Protein AF-A2E843-F1 (afdb_monomer_lite)

Radius of gyration: 23.6 Å; chains: 1; bounding box: 64×98×60 Å

Sequence (250 aa):
MSVDSNSNDGNVNNNNLNYQDSRFLRNSEIKDFLVETIKPELKEFFRPYQLPETSVLYRNIPLIISEKLTDPINVVIIFPYERYRNNVIKVLIYFYLKVSNVNNISTLIDMFSTNKFSNCIQNIKVVKYFARAKNMYSFNYYLIMPNEDLHFFFKEIDQIRPDDKLFYSFKNVHLRAEYFDLILLLSKNTDNSETIQTFIQVLPLQGKPLMIELSHIWERICNYPKKILALIVQKFTSHKNYQPIKEHND

Secondary structure (DSSP, 8-state):
-------------------EETTB---HHHHHHHHHHHTTTHHHHHGGGT--TT-EE-S--BEEEES-TTSS--EEEEEEEE-TTT--EEEEEEEEEEE-S--SHHHHHHHHHSSS--S-GGGEEEEEEEEEEGGG-GGGGGGG--GGGHHHHBTTGGGPPTT-EEEEEE-HHHHHHT---EEEEEEEPTTS-EEEEEEPBS---S--HHHHHHHHHHHHHHHHHHHHHHHHHHHHHHHHT-PPP-----

Foldseek 3Di:
DDDDDPPPVDPPPPPPQQEQALQAFDAPVVVVVVCVVCVVCVCVLCVVQVADPQKDWDPGWGWAAAPDLPDPFGIKIWTFIDHPPPRDTFKIKIWGKRFPDDDDPVSVSCNGSHNPDPPRCVRIDGPDMHMDTCVLVVLCVCSRDDPVCVVQWWPPPVVRHRHKYKHWYDYPVCVVLVHTRWIWIWDQDPVRDIDIDTTDTPDPPPDDSVSSVVSVVVCCVSCVVVVVVVVVVVVVVVVVPDDPDPPDDD

pLDDT: mean 78.82, std 18.22, range [29.03, 98.31]

Organism: Trichomonas vaginalis (strain ATCC PRA-98 / G3) (NCBI:txid412133)

Structure (mmCIF, N/CA/C/O backbone):
data_AF-A2E843-F1
#
_entry.id   AF-A2E843-F1
#
loop_
_atom_site.group_PDB
_atom_site.id
_atom_site.type_symbol
_atom_site.label_atom_id
_atom_site.label_alt_id
_atom_site.label_comp_id
_atom_site.label_asym_id
_atom_site.label_entity_id
_atom_site.label_seq_id
_atom_site.pdbx_PDB_ins_code
_atom_site.Cartn_x
_atom_site.Cartn_y
_atom_site.Cartn_z
_atom_site.occupancy
_atom_site.B_iso_or_equiv
_atom_site.auth_seq_id
_atom_site.auth_comp_id
_atom_site.auth_asym_id
_atom_site.auth_atom_id
_atom_site.pdbx_PDB_model_num
ATOM 1 N N . MET A 1 1 ? -10.597 63.441 11.058 1.00 38.81 1 MET A N 1
ATOM 2 C CA . MET A 1 1 ? -9.764 62.725 10.073 1.00 38.81 1 MET A CA 1
ATOM 3 C C . MET A 1 1 ? -9.159 61.520 10.792 1.00 38.81 1 MET A C 1
ATOM 5 O O . MET A 1 1 ? -8.068 61.641 11.316 1.00 38.81 1 MET A O 1
ATOM 9 N N . SER A 1 2 ? -9.918 60.490 11.182 1.00 34.78 2 SER A N 1
ATOM 10 C CA . SER A 1 2 ? -10.491 59.405 10.361 1.00 34.78 2 SER A CA 1
ATOM 11 C C . SER A 1 2 ? -9.477 58.781 9.402 1.00 34.78 2 SER A C 1
ATOM 13 O O . SER A 1 2 ? -9.329 59.295 8.300 1.00 34.78 2 SER A O 1
ATOM 15 N N . VAL A 1 3 ? -8.839 57.687 9.830 1.00 33.59 3 VAL A N 1
ATOM 16 C CA . VAL A 1 3 ? -8.922 56.374 9.165 1.00 33.59 3 VAL A CA 1
ATOM 17 C C . VAL A 1 3 ? -8.784 55.302 10.252 1.00 33.59 3 VAL A C 1
ATOM 19 O O . VAL A 1 3 ? -7.691 55.033 10.741 1.00 33.59 3 VAL A O 1
ATOM 22 N N . ASP A 1 4 ? -9.919 54.716 10.624 1.00 33.88 4 ASP A N 1
ATOM 23 C CA . ASP A 1 4 ? -9.983 53.367 11.171 1.00 33.88 4 ASP A CA 1
ATOM 24 C C . ASP A 1 4 ? -9.561 52.380 10.079 1.00 33.88 4 ASP A C 1
ATOM 26 O O . ASP A 1 4 ? -10.026 52.462 8.942 1.00 33.88 4 ASP A O 1
ATOM 30 N N . SER A 1 5 ? -8.730 51.404 10.428 1.00 33.84 5 SER A N 1
ATOM 31 C CA . SER A 1 5 ? -8.709 50.126 9.716 1.00 33.84 5 SER A CA 1
ATOM 32 C C . SER A 1 5 ? -8.549 49.000 10.729 1.00 33.84 5 SER A C 1
ATOM 34 O O . SER A 1 5 ? -7.467 48.501 11.014 1.00 33.84 5 SER A O 1
ATOM 36 N N . ASN A 1 6 ? -9.700 48.619 11.283 1.00 34.66 6 ASN A N 1
ATOM 37 C CA . ASN A 1 6 ? -9.959 47.256 11.713 1.00 34.66 6 ASN A CA 1
ATOM 38 C C . ASN A 1 6 ? -9.708 46.323 10.521 1.00 34.66 6 ASN A C 1
ATOM 40 O O . ASN A 1 6 ? -10.550 46.221 9.630 1.00 34.66 6 ASN A O 1
ATOM 44 N N . SER A 1 7 ? -8.596 45.599 10.528 1.00 31.64 7 SER A N 1
ATOM 45 C CA . SER A 1 7 ? -8.535 44.289 9.887 1.00 31.64 7 SER A CA 1
ATOM 46 C C . SER A 1 7 ? -8.535 43.249 10.994 1.00 31.64 7 SER A C 1
ATOM 48 O O . SER A 1 7 ? -7.501 42.805 11.490 1.00 31.64 7 SER A O 1
ATOM 50 N N . ASN A 1 8 ? -9.759 42.923 11.403 1.00 35.97 8 ASN A N 1
ATOM 51 C CA . ASN A 1 8 ? -10.112 41.663 12.027 1.00 35.97 8 ASN A CA 1
ATOM 52 C C . ASN A 1 8 ? -9.774 40.576 10.992 1.00 35.97 8 ASN A C 1
ATOM 54 O O . ASN A 1 8 ? -10.640 40.162 10.222 1.00 35.97 8 ASN A O 1
ATOM 58 N N . ASP A 1 9 ? -8.504 40.177 10.905 1.00 30.27 9 ASP A N 1
ATOM 59 C CA . ASP A 1 9 ? -8.143 38.969 10.175 1.00 30.27 9 ASP A CA 1
ATOM 60 C C . ASP A 1 9 ? -8.605 37.815 11.044 1.00 30.27 9 ASP A C 1
ATOM 62 O O . ASP A 1 9 ? -7.943 37.369 11.986 1.00 30.27 9 ASP A O 1
ATOM 66 N N . GLY A 1 10 ? -9.853 37.438 10.767 1.00 29.03 10 GLY A N 1
ATOM 67 C CA . GLY A 1 10 ? -10.498 36.269 11.301 1.00 29.03 10 GLY A CA 1
ATOM 68 C C . GLY A 1 10 ? -9.515 35.125 11.196 1.00 29.03 10 GLY A C 1
ATOM 69 O O . GLY A 1 10 ? -9.110 34.728 10.107 1.00 29.03 10 GLY A O 1
ATOM 70 N N . ASN A 1 11 ? -9.133 34.644 12.371 1.00 31.81 11 ASN A N 1
ATOM 71 C CA . ASN A 1 11 ? -8.522 33.358 12.590 1.00 31.81 11 ASN A CA 1
ATOM 72 C C . ASN A 1 11 ? -9.390 32.344 11.833 1.00 31.81 11 ASN A C 1
ATOM 74 O O . ASN A 1 11 ? -10.449 31.933 12.316 1.00 31.81 1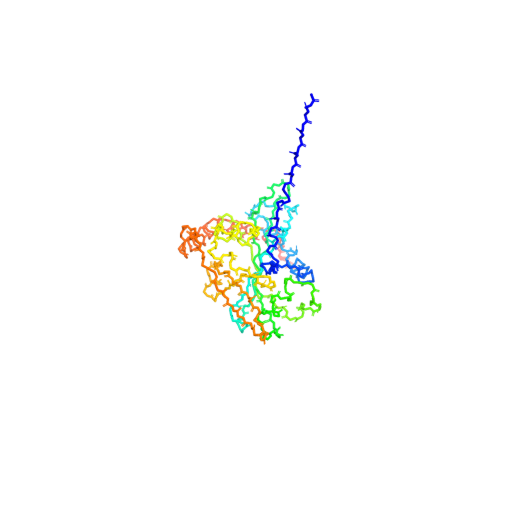1 ASN A O 1
ATOM 78 N N . VAL A 1 12 ? -9.018 32.052 10.584 1.00 35.06 12 VAL A N 1
ATOM 79 C CA . VAL A 1 12 ? -9.638 30.997 9.796 1.00 35.06 12 VAL A CA 1
ATOM 80 C C . VAL A 1 12 ? -9.297 29.753 10.579 1.00 35.06 12 VAL A C 1
ATOM 82 O O . VAL A 1 12 ? -8.156 29.295 10.565 1.00 35.06 12 VAL A O 1
ATOM 85 N N . ASN A 1 13 ? -10.279 29.285 11.346 1.00 32.25 13 ASN A N 1
ATOM 86 C CA . ASN A 1 13 ? -10.260 27.995 11.992 1.00 32.25 13 ASN A CA 1
ATOM 87 C C . ASN A 1 13 ? -9.945 26.976 10.898 1.00 32.25 13 ASN A C 1
ATOM 89 O O . ASN A 1 13 ? -10.833 26.501 10.191 1.00 32.25 13 ASN A O 1
ATOM 93 N N . ASN A 1 14 ? -8.659 26.652 10.758 1.00 34.44 14 ASN A N 1
ATOM 94 C CA . ASN A 1 14 ? -8.231 25.356 10.294 1.00 34.44 14 ASN A CA 1
ATOM 95 C C . ASN A 1 14 ? -8.893 24.395 11.269 1.00 34.44 14 ASN A C 1
ATOM 97 O O . ASN A 1 14 ? -8.374 24.143 12.358 1.00 34.44 14 ASN A O 1
ATOM 101 N N . ASN A 1 15 ? -10.074 23.907 10.895 1.00 38.03 15 ASN A N 1
ATOM 102 C CA . ASN A 1 15 ? -10.625 22.677 11.417 1.00 38.03 15 ASN A CA 1
ATOM 103 C C . ASN A 1 15 ? -9.615 21.591 11.039 1.00 38.03 15 ASN A C 1
ATOM 105 O O . ASN A 1 15 ? -9.777 20.878 10.053 1.00 38.03 15 ASN A O 1
ATOM 109 N N . ASN A 1 16 ? -8.521 21.529 11.803 1.00 45.88 16 ASN A N 1
ATOM 110 C CA . ASN A 1 16 ? -7.641 20.390 11.914 1.00 45.88 16 ASN A CA 1
ATOM 111 C C . ASN A 1 16 ? -8.546 19.279 12.424 1.00 45.88 16 ASN A C 1
ATOM 113 O O . ASN A 1 16 ? -8.734 19.111 13.627 1.00 45.88 16 ASN A O 1
ATOM 117 N N . LEU A 1 17 ? -9.190 18.590 11.487 1.00 55.72 17 LEU A N 1
ATOM 118 C CA . LEU A 1 17 ? -9.854 17.330 11.730 1.00 55.72 17 LEU A CA 1
ATOM 119 C C . LEU A 1 17 ? -8.780 16.429 12.351 1.00 55.72 17 LEU A C 1
ATOM 121 O O . LEU A 1 17 ? -7.863 15.974 11.671 1.00 55.72 17 LEU A O 1
ATOM 125 N N . ASN A 1 18 ? -8.826 16.294 13.675 1.00 70.31 18 ASN A N 1
ATOM 126 C CA . ASN A 1 18 ? -7.765 15.711 14.494 1.00 70.31 18 ASN A CA 1
ATOM 127 C C . ASN A 1 18 ? -7.852 14.176 14.481 1.00 70.31 18 ASN A C 1
ATOM 129 O O . ASN A 1 18 ? -7.895 13.539 15.529 1.00 70.31 18 ASN A O 1
ATOM 133 N N . TYR A 1 19 ? -7.974 13.591 13.291 1.00 84.62 19 TYR A N 1
ATOM 134 C CA . TYR A 1 19 ? -7.977 12.148 13.079 1.00 84.62 19 TYR A CA 1
ATOM 135 C C . TYR A 1 19 ? -6.608 11.679 12.592 1.00 84.62 19 TYR A C 1
ATOM 137 O O . TYR A 1 19 ? -5.800 12.447 12.061 1.00 84.62 19 TYR A O 1
ATOM 145 N N . GLN A 1 20 ? -6.342 10.389 12.752 1.00 88.94 20 GLN A N 1
ATOM 146 C CA . GLN A 1 20 ? -5.121 9.771 12.269 1.00 88.94 20 GLN A CA 1
ATOM 147 C C . GLN A 1 20 ? -5.280 9.401 10.787 1.00 88.94 20 GLN A C 1
ATOM 149 O O . GLN A 1 20 ? -6.007 8.471 10.428 1.00 88.94 20 GLN A O 1
ATOM 154 N N . ASP A 1 21 ? -4.567 10.114 9.910 1.00 90.62 21 ASP A N 1
ATOM 155 C CA . ASP A 1 21 ? -4.457 9.744 8.495 1.00 90.62 21 ASP A CA 1
ATOM 156 C C . ASP A 1 21 ? -3.540 8.520 8.328 1.00 90.62 21 ASP A C 1
ATOM 158 O O . ASP A 1 21 ? -2.332 8.615 8.084 1.00 90.62 21 ASP A O 1
ATOM 162 N N . SER A 1 22 ? -4.146 7.347 8.485 1.00 95.00 22 SER A N 1
ATOM 163 C CA . SER A 1 22 ? -3.518 6.030 8.398 1.00 95.00 22 SER A CA 1
ATOM 164 C C . SER A 1 22 ? -3.527 5.440 6.986 1.00 95.00 22 SER A C 1
ATOM 166 O O . SER A 1 22 ? -3.162 4.280 6.794 1.00 95.00 22 SER A O 1
ATOM 168 N N . ARG A 1 23 ? -3.889 6.233 5.971 1.00 95.19 23 ARG A N 1
ATOM 169 C CA . ARG A 1 23 ? -3.913 5.819 4.560 1.00 95.19 23 ARG A CA 1
ATOM 170 C C . ARG A 1 23 ? -2.527 5.596 3.968 1.00 95.19 23 ARG A C 1
ATOM 172 O O . ARG A 1 23 ? -2.413 5.036 2.878 1.00 95.19 23 ARG A O 1
ATOM 179 N N . PHE A 1 24 ? -1.476 6.064 4.638 1.00 96.44 24 PHE A N 1
ATOM 180 C CA . PHE A 1 24 ? -0.123 6.085 4.097 1.00 96.44 24 PHE A CA 1
ATOM 181 C C . PHE A 1 24 ? 0.877 5.317 4.955 1.00 96.44 24 PHE A C 1
ATOM 183 O O . PHE A 1 24 ? 0.820 5.335 6.184 1.00 96.44 24 PHE A O 1
ATOM 190 N N . LEU A 1 25 ? 1.856 4.706 4.290 1.00 97.56 25 LEU A N 1
ATOM 191 C CA . LEU A 1 25 ? 3.043 4.151 4.927 1.00 97.56 25 LEU A CA 1
ATOM 192 C C . LEU A 1 25 ? 3.882 5.287 5.529 1.00 97.56 25 LEU A C 1
ATOM 194 O O . LEU A 1 25 ? 4.357 6.171 4.809 1.00 97.56 25 LEU A O 1
ATOM 198 N N . ARG A 1 26 ? 4.090 5.239 6.846 1.00 96.81 26 ARG A N 1
ATOM 199 C CA . ARG A 1 26 ? 4.937 6.185 7.595 1.00 96.81 26 ARG A CA 1
ATOM 200 C C . ARG A 1 26 ? 6.039 5.500 8.396 1.00 96.81 26 ARG A C 1
ATOM 202 O O . ARG A 1 26 ? 6.989 6.182 8.771 1.00 96.81 26 ARG A O 1
ATOM 209 N N . ASN A 1 27 ? 5.925 4.194 8.634 1.00 97.81 27 ASN A N 1
ATOM 210 C CA . ASN A 1 27 ? 6.965 3.423 9.297 1.00 97.81 27 ASN A CA 1
ATOM 211 C C . ASN A 1 27 ? 8.242 3.410 8.436 1.00 97.81 27 ASN A C 1
ATOM 213 O O . ASN A 1 27 ? 8.230 2.880 7.320 1.00 97.81 27 ASN A O 1
ATOM 217 N N . SER A 1 28 ? 9.322 4.021 8.929 1.00 97.12 28 SER A N 1
ATOM 218 C CA . SER A 1 28 ? 10.570 4.170 8.171 1.00 97.12 28 SER A CA 1
ATOM 219 C C . SER A 1 28 ? 11.284 2.840 7.967 1.00 97.12 28 SER A C 1
ATOM 221 O O . SER A 1 28 ? 11.755 2.579 6.869 1.00 97.12 28 SER A O 1
ATOM 223 N N . GLU A 1 29 ? 11.287 1.972 8.978 1.00 97.69 29 GLU A N 1
ATOM 224 C CA . GLU A 1 29 ? 11.906 0.647 8.904 1.00 97.69 29 GLU A CA 1
ATOM 225 C C . GLU A 1 29 ? 11.276 -0.189 7.774 1.00 97.69 29 GLU A C 1
ATOM 227 O O . GLU A 1 29 ? 11.980 -0.713 6.910 1.00 97.69 29 GLU A O 1
ATOM 232 N N . ILE A 1 30 ? 9.940 -0.253 7.721 1.00 98.31 30 ILE A N 1
ATOM 233 C CA . ILE A 1 30 ? 9.223 -0.971 6.655 1.00 98.31 30 ILE A CA 1
ATOM 234 C C . ILE A 1 30 ? 9.471 -0.315 5.296 1.00 98.31 30 ILE A C 1
ATOM 236 O O . ILE A 1 30 ? 9.675 -1.009 4.298 1.00 98.31 30 ILE A O 1
ATOM 240 N N . LYS A 1 31 ? 9.444 1.020 5.232 1.00 98.06 31 LYS A N 1
ATOM 241 C CA . LYS A 1 31 ? 9.698 1.751 3.989 1.00 98.06 31 LYS A CA 1
ATOM 242 C C . LYS A 1 31 ? 11.084 1.431 3.435 1.00 98.06 31 LYS A C 1
ATOM 244 O O . LYS A 1 31 ? 11.182 1.104 2.255 1.00 98.06 31 LYS A O 1
ATOM 249 N N . ASP A 1 32 ? 12.115 1.492 4.266 1.00 97.56 32 ASP A N 1
ATOM 250 C CA . ASP A 1 32 ? 13.499 1.256 3.860 1.00 97.56 32 ASP A CA 1
ATOM 251 C C . ASP A 1 32 ? 13.700 -0.198 3.424 1.00 97.56 32 ASP A C 1
ATOM 253 O O . ASP A 1 32 ? 14.290 -0.449 2.374 1.00 97.56 32 ASP A O 1
ATOM 257 N N . PHE A 1 33 ? 13.101 -1.155 4.138 1.00 98.00 33 PHE A N 1
ATOM 258 C CA . PHE A 1 33 ? 13.071 -2.559 3.726 1.00 98.00 33 PHE A CA 1
ATOM 259 C C . PHE A 1 33 ? 12.487 -2.755 2.319 1.00 98.00 33 PHE A C 1
ATOM 261 O O . PHE A 1 33 ? 13.085 -3.432 1.477 1.00 98.00 33 PHE A O 1
ATOM 268 N N . LEU A 1 34 ? 11.329 -2.153 2.036 1.00 98.00 34 LEU A N 1
ATOM 269 C CA . LEU A 1 34 ? 10.688 -2.266 0.726 1.00 98.00 34 LEU A CA 1
ATOM 270 C C . LEU A 1 34 ? 11.483 -1.536 -0.366 1.00 98.00 34 LEU A C 1
ATOM 272 O O . LEU A 1 34 ? 11.572 -2.044 -1.482 1.00 98.00 34 LEU A O 1
ATOM 276 N N . VAL A 1 35 ? 12.095 -0.387 -0.056 1.00 96.75 35 VAL A N 1
ATOM 277 C CA . VAL A 1 35 ? 12.991 0.334 -0.978 1.00 96.75 35 VAL A CA 1
ATOM 278 C C . VAL A 1 35 ? 14.194 -0.529 -1.345 1.00 96.75 35 VAL A C 1
ATOM 280 O O . VAL A 1 35 ? 14.458 -0.714 -2.533 1.00 96.75 35 VAL A O 1
ATOM 283 N N . GLU A 1 36 ? 14.895 -1.095 -0.362 1.00 96.69 36 GLU A N 1
ATOM 284 C CA . GLU A 1 36 ? 16.053 -1.956 -0.618 1.00 96.69 36 GLU A CA 1
ATOM 285 C C . GLU A 1 36 ? 15.658 -3.235 -1.371 1.00 96.69 36 GLU A C 1
ATOM 287 O O . GLU A 1 36 ? 16.414 -3.687 -2.228 1.00 96.69 36 GLU A O 1
ATOM 292 N N . THR A 1 37 ? 14.444 -3.757 -1.151 1.00 96.06 37 THR A N 1
ATOM 293 C CA . THR A 1 37 ? 13.919 -4.922 -1.887 1.00 96.06 37 THR A CA 1
ATOM 294 C C . THR A 1 37 ? 13.868 -4.684 -3.402 1.00 96.06 37 THR A C 1
ATOM 296 O O . THR A 1 37 ? 14.228 -5.572 -4.168 1.00 96.06 37 THR A O 1
ATOM 299 N N . ILE A 1 38 ? 13.442 -3.501 -3.864 1.00 94.38 38 ILE A N 1
ATOM 300 C CA . ILE A 1 38 ? 13.274 -3.221 -5.309 1.00 94.38 38 ILE A CA 1
ATOM 301 C C . ILE A 1 38 ? 14.449 -2.493 -5.951 1.00 94.38 38 ILE A C 1
ATOM 303 O O . ILE A 1 38 ? 14.517 -2.397 -7.177 1.00 94.38 38 ILE A O 1
ATOM 307 N N . LYS A 1 39 ? 15.363 -1.949 -5.150 1.00 92.62 39 LYS A N 1
ATOM 308 C CA . LYS A 1 39 ? 16.502 -1.153 -5.617 1.00 92.62 39 LYS A CA 1
ATOM 309 C C . LYS A 1 39 ? 17.320 -1.830 -6.730 1.00 92.62 39 LYS A C 1
ATOM 311 O O . LYS A 1 39 ? 17.653 -1.118 -7.680 1.00 92.62 39 LYS A O 1
ATOM 316 N N . PRO A 1 40 ? 17.590 -3.154 -6.706 1.00 91.19 40 PRO A N 1
ATOM 317 C CA . PRO A 1 40 ? 18.328 -3.818 -7.786 1.00 91.19 40 PRO A CA 1
ATOM 318 C C . PRO A 1 40 ? 17.594 -3.815 -9.138 1.00 91.19 40 PRO A C 1
ATOM 320 O O . PRO A 1 40 ? 18.233 -3.787 -10.186 1.00 91.19 40 PRO A O 1
ATOM 323 N N . GLU A 1 41 ? 16.259 -3.805 -9.125 1.00 89.38 41 GLU A N 1
ATOM 324 C CA . GLU A 1 41 ? 15.401 -3.948 -10.313 1.00 89.38 41 GLU A CA 1
ATOM 325 C C . GLU A 1 41 ? 14.789 -2.618 -10.779 1.00 89.38 41 GLU A C 1
ATOM 327 O O . GLU A 1 41 ? 14.151 -2.537 -11.831 1.00 89.38 41 GLU A O 1
ATOM 332 N N . LEU A 1 42 ? 14.987 -1.535 -10.020 1.00 88.25 42 LEU A N 1
ATOM 333 C CA . LEU A 1 42 ? 14.296 -0.263 -10.234 1.00 88.25 42 LEU A CA 1
ATOM 334 C C . LEU A 1 42 ? 14.505 0.297 -11.650 1.00 88.25 42 LEU A C 1
ATOM 336 O O . LEU A 1 42 ? 13.568 0.784 -12.286 1.00 88.25 42 LEU A O 1
ATOM 340 N N . LYS A 1 43 ? 15.725 0.161 -12.182 1.00 86.81 43 LYS A N 1
ATOM 341 C CA . LYS A 1 43 ? 16.067 0.565 -13.552 1.00 86.81 43 LYS A CA 1
ATOM 342 C C . LYS A 1 43 ? 15.263 -0.205 -14.600 1.00 86.81 43 LYS A C 1
ATOM 344 O O . LYS A 1 43 ? 14.826 0.378 -15.596 1.00 86.81 43 LYS A O 1
ATOM 349 N N . GLU A 1 44 ? 15.048 -1.498 -14.381 1.00 85.75 44 GLU A N 1
ATOM 350 C CA . GLU A 1 44 ? 14.253 -2.335 -15.277 1.00 85.75 44 GLU A CA 1
ATOM 351 C C . GLU A 1 44 ? 12.777 -1.955 -15.221 1.00 85.75 44 GLU A C 1
ATOM 353 O O . GLU A 1 44 ? 12.137 -1.868 -16.268 1.00 85.75 44 GLU A O 1
ATOM 358 N N . PHE A 1 45 ? 12.255 -1.619 -14.038 1.00 85.75 45 PHE A N 1
ATOM 359 C CA . PHE A 1 45 ? 10.894 -1.102 -13.908 1.00 85.75 45 PHE A CA 1
ATOM 360 C C . PHE A 1 45 ? 10.707 0.259 -14.576 1.00 85.75 45 PHE A C 1
ATOM 362 O O . PHE A 1 45 ? 9.647 0.517 -15.140 1.00 85.75 45 PHE A O 1
ATOM 369 N N . PHE A 1 46 ? 11.714 1.131 -14.556 1.00 87.56 46 PHE A N 1
ATOM 370 C CA . PHE A 1 46 ? 11.630 2.478 -15.127 1.00 87.56 46 PHE A CA 1
ATOM 371 C C . PHE A 1 46 ? 11.763 2.508 -16.651 1.00 87.56 46 PHE A C 1
ATOM 373 O O . PHE A 1 46 ? 11.131 3.336 -17.319 1.00 87.56 46 PHE A O 1
ATOM 380 N N . ARG A 1 47 ? 12.546 1.587 -17.220 1.00 83.56 47 ARG A N 1
ATOM 381 C CA . ARG A 1 47 ? 12.877 1.558 -18.650 1.00 83.56 47 ARG A CA 1
ATOM 382 C C . ARG A 1 47 ? 11.649 1.500 -19.579 1.00 83.56 47 ARG A C 1
ATOM 384 O O . ARG A 1 47 ? 11.604 2.310 -20.508 1.00 83.56 47 ARG A O 1
ATOM 391 N N . PRO A 1 48 ? 10.631 0.637 -19.371 1.00 80.25 48 PRO A N 1
ATOM 392 C CA . PRO A 1 48 ? 9.443 0.583 -20.227 1.00 80.25 48 PRO A CA 1
ATOM 393 C C . PRO A 1 48 ? 8.653 1.891 -20.289 1.00 80.25 48 PRO A C 1
ATOM 395 O O . PRO A 1 48 ? 7.935 2.107 -21.271 1.00 80.25 48 PRO A O 1
ATOM 398 N N . TYR A 1 49 ? 8.795 2.736 -19.264 1.00 77.31 49 TYR A N 1
ATOM 399 C CA . TYR A 1 49 ? 8.052 3.980 -19.068 1.00 77.31 49 TYR A CA 1
ATOM 400 C C . TYR A 1 49 ? 8.910 5.236 -19.284 1.00 77.31 49 TYR A C 1
ATOM 402 O O . TYR A 1 49 ? 8.431 6.340 -19.029 1.00 77.31 49 TYR A O 1
ATOM 410 N N . GLN A 1 50 ? 10.153 5.072 -19.764 1.00 78.88 50 GLN A N 1
ATOM 411 C CA . GLN A 1 50 ? 11.107 6.160 -20.027 1.00 78.88 50 GLN A CA 1
ATOM 412 C C . GLN A 1 50 ? 11.319 7.070 -18.808 1.00 78.88 50 GLN A C 1
ATOM 414 O O . GLN A 1 50 ? 11.448 8.291 -18.928 1.00 78.88 50 GLN A O 1
ATOM 419 N N . LEU A 1 51 ? 11.319 6.469 -17.618 1.00 81.00 51 LEU A N 1
ATOM 420 C CA . LEU A 1 51 ? 11.520 7.204 -16.385 1.00 81.00 51 LEU A CA 1
ATOM 421 C C . LEU A 1 51 ? 13.025 7.379 -16.124 1.00 81.00 51 LEU A C 1
ATOM 423 O O . LEU A 1 51 ? 13.755 6.388 -16.184 1.00 81.00 51 LEU A O 1
ATOM 427 N N . PRO A 1 52 ? 13.526 8.605 -15.871 1.00 81.31 52 PRO A N 1
ATOM 428 C CA . PRO A 1 52 ? 14.941 8.792 -15.577 1.00 81.31 52 PRO A CA 1
ATOM 429 C C . PRO A 1 52 ? 15.297 8.175 -14.222 1.00 81.31 52 PRO A C 1
ATOM 431 O O . PRO A 1 52 ? 14.473 8.156 -13.310 1.00 81.31 52 PRO A O 1
ATOM 434 N N . GLU A 1 53 ? 16.545 7.742 -14.061 1.00 77.69 53 GLU A N 1
ATOM 435 C CA . GLU A 1 53 ? 17.057 7.211 -12.785 1.00 77.69 53 GLU A CA 1
ATOM 436 C C . GLU A 1 53 ? 17.008 8.251 -11.653 1.00 77.69 53 GLU A C 1
ATOM 438 O O . GLU A 1 53 ? 16.931 7.890 -10.487 1.00 77.69 53 GLU A O 1
ATOM 443 N N . THR A 1 54 ? 16.954 9.545 -11.989 1.00 82.38 54 THR A N 1
ATOM 444 C CA . THR A 1 54 ? 16.768 10.648 -11.032 1.00 82.38 54 THR A CA 1
ATOM 445 C C . THR A 1 54 ? 15.353 10.747 -10.463 1.00 82.38 54 THR A C 1
ATOM 447 O O . THR A 1 54 ? 15.059 11.681 -9.723 1.00 82.38 54 THR A O 1
ATOM 450 N N . SER A 1 55 ? 14.449 9.841 -10.833 1.00 87.06 55 SER A N 1
ATOM 451 C CA . SER A 1 55 ? 13.073 9.849 -10.339 1.00 87.06 55 SER A CA 1
ATOM 452 C C . SER A 1 55 ? 13.010 9.538 -8.856 1.00 87.06 55 SER A C 1
ATOM 454 O O . SER A 1 55 ? 13.777 8.731 -8.337 1.00 87.06 55 SER A O 1
ATOM 456 N N . VAL A 1 56 ? 12.064 10.179 -8.182 1.00 90.19 56 VAL A N 1
ATOM 457 C CA . VAL A 1 56 ? 11.951 10.137 -6.728 1.00 90.19 56 VAL A CA 1
ATOM 458 C C . VAL A 1 56 ? 10.672 9.430 -6.314 1.00 90.19 56 VAL A C 1
ATOM 460 O O . VAL A 1 56 ? 9.661 9.456 -7.022 1.00 90.19 56 VAL A O 1
ATOM 463 N N . LEU A 1 57 ? 10.741 8.759 -5.168 1.00 92.62 57 LEU A N 1
ATOM 464 C CA . LEU A 1 57 ? 9.583 8.148 -4.534 1.00 92.62 57 LEU A CA 1
ATOM 465 C C . LEU A 1 57 ? 8.707 9.252 -3.933 1.00 92.62 57 LEU A C 1
ATOM 467 O O . LEU A 1 57 ? 9.181 10.065 -3.138 1.00 92.62 57 LEU A O 1
ATOM 471 N N . TYR A 1 58 ? 7.432 9.265 -4.302 1.00 90.88 58 TYR A N 1
ATOM 472 C CA . TYR A 1 58 ? 6.461 10.230 -3.812 1.00 90.88 58 TYR A CA 1
ATOM 473 C C . TYR A 1 58 ? 6.214 10.062 -2.308 1.00 90.88 58 TYR A C 1
ATOM 475 O O . TYR A 1 58 ? 6.242 8.954 -1.769 1.00 90.88 58 TYR A O 1
ATOM 483 N N . ARG A 1 59 ? 5.939 11.174 -1.619 1.00 89.25 59 ARG A N 1
ATOM 484 C CA . ARG A 1 59 ? 5.801 11.209 -0.151 1.00 89.25 59 ARG A CA 1
ATOM 485 C C . ARG A 1 59 ? 4.573 10.471 0.389 1.00 89.25 59 ARG A C 1
ATOM 487 O O . ARG A 1 59 ? 4.608 9.964 1.509 1.00 89.25 59 ARG A O 1
ATOM 494 N N . ASN A 1 60 ? 3.482 10.449 -0.374 1.00 92.06 60 ASN A N 1
ATOM 495 C CA . ASN A 1 60 ? 2.245 9.777 0.009 1.00 92.06 60 ASN A CA 1
ATOM 496 C C . ASN A 1 60 ? 2.257 8.391 -0.621 1.00 92.06 60 ASN A C 1
ATOM 498 O O . ASN A 1 60 ? 1.938 8.241 -1.797 1.00 92.06 60 ASN A O 1
ATOM 502 N N . ILE A 1 61 ? 2.685 7.406 0.162 1.00 95.44 61 ILE A N 1
ATOM 503 C CA . ILE A 1 61 ? 2.804 6.005 -0.241 1.00 95.44 61 ILE A CA 1
ATOM 504 C C . ILE A 1 61 ? 1.558 5.280 0.275 1.00 95.44 61 ILE A C 1
ATOM 506 O O . ILE A 1 61 ? 1.479 5.066 1.486 1.00 95.44 61 ILE A O 1
ATOM 510 N N . PRO A 1 62 ? 0.569 4.938 -0.572 1.00 95.75 62 PRO A N 1
ATOM 511 C CA . PRO A 1 62 ? -0.667 4.324 -0.108 1.00 95.75 62 PRO A CA 1
ATOM 512 C C . PRO A 1 62 ? -0.430 2.986 0.588 1.00 95.75 62 PRO A C 1
ATOM 514 O O . PRO A 1 62 ? 0.323 2.139 0.099 1.00 95.75 62 PRO A O 1
ATOM 517 N N . LEU A 1 63 ? -1.123 2.823 1.710 1.00 96.81 63 LEU A N 1
ATOM 518 C CA . LEU A 1 63 ? -1.257 1.613 2.503 1.00 96.81 63 LEU A CA 1
ATOM 519 C C . LEU A 1 63 ? -2.697 1.118 2.377 1.00 96.81 63 LEU A C 1
ATOM 521 O O . LEU A 1 63 ? -3.639 1.858 2.656 1.00 96.81 63 LEU A O 1
ATOM 525 N N . ILE A 1 64 ? -2.858 -0.138 1.974 1.00 96.06 64 ILE A N 1
ATOM 526 C CA . ILE A 1 64 ? -4.164 -0.765 1.777 1.00 96.06 64 ILE A CA 1
ATOM 527 C C . ILE A 1 64 ? -4.173 -2.099 2.517 1.00 96.06 64 ILE A C 1
ATOM 529 O O . ILE A 1 64 ? -3.260 -2.909 2.353 1.00 96.06 64 ILE A O 1
ATOM 533 N N . ILE A 1 65 ? -5.190 -2.338 3.337 1.00 96.19 65 ILE A N 1
ATOM 534 C CA . ILE A 1 65 ? -5.241 -3.476 4.263 1.00 96.19 65 ILE A CA 1
ATOM 535 C C . ILE A 1 65 ? -6.384 -4.422 3.889 1.00 96.19 65 ILE A C 1
ATOM 537 O O . ILE A 1 65 ? -7.469 -3.977 3.529 1.00 96.19 65 ILE A O 1
ATOM 541 N N . SER A 1 66 ? -6.173 -5.736 3.976 1.00 94.81 66 SER A N 1
ATOM 542 C CA . SER A 1 66 ? -7.281 -6.676 3.774 1.00 94.81 66 SER A CA 1
ATOM 543 C C . SER A 1 66 ? -8.300 -6.563 4.909 1.00 94.81 66 SER A C 1
ATOM 545 O O . SER A 1 66 ? -7.930 -6.500 6.081 1.00 94.81 66 SER A O 1
ATOM 547 N N . GLU A 1 67 ? -9.586 -6.665 4.577 1.00 91.94 67 GLU A N 1
ATOM 548 C CA . GLU A 1 67 ? -10.651 -6.876 5.568 1.00 91.94 67 GLU A CA 1
ATOM 549 C C . GLU A 1 67 ? -10.470 -8.183 6.367 1.00 91.94 67 GLU A C 1
ATOM 551 O O . GLU A 1 67 ? -11.036 -8.338 7.448 1.00 91.94 67 GLU A O 1
ATOM 556 N N . LYS A 1 68 ? -9.679 -9.137 5.853 1.00 93.00 68 LYS A N 1
ATOM 557 C CA . LYS A 1 68 ? -9.369 -10.413 6.507 1.00 93.00 68 LYS A CA 1
ATOM 558 C C . LYS A 1 68 ? -7.865 -10.571 6.702 1.00 93.00 68 LYS A C 1
ATOM 560 O O . LYS A 1 68 ? -7.124 -10.907 5.781 1.00 93.00 68 LYS A O 1
ATOM 565 N N . LEU A 1 69 ? -7.409 -10.448 7.947 1.00 92.50 69 LEU A N 1
ATOM 566 C CA . LEU A 1 69 ? -5.991 -10.613 8.312 1.00 92.50 69 LEU A CA 1
ATOM 567 C C . LEU A 1 69 ? -5.419 -11.996 7.957 1.00 92.50 69 LEU A C 1
ATOM 569 O O . LEU A 1 69 ? -4.209 -12.140 7.748 1.00 92.50 69 LEU A O 1
ATOM 573 N N . THR A 1 70 ? -6.280 -13.011 7.876 1.00 93.56 70 THR A N 1
ATOM 574 C CA . THR A 1 70 ? -5.919 -14.387 7.520 1.00 93.56 70 THR A CA 1
ATOM 575 C C . THR A 1 70 ? -5.616 -14.569 6.036 1.00 93.56 70 THR A C 1
ATOM 577 O O . THR A 1 70 ? -4.985 -15.566 5.689 1.00 93.56 70 THR A O 1
ATOM 580 N N . ASP A 1 71 ? -5.968 -13.608 5.174 1.00 94.50 71 ASP A N 1
ATOM 581 C CA . ASP A 1 71 ? -5.724 -13.705 3.735 1.00 94.50 71 ASP A CA 1
ATOM 582 C C . ASP A 1 71 ? -4.231 -13.914 3.420 1.00 94.50 71 ASP A C 1
ATOM 584 O O . ASP A 1 71 ? -3.359 -13.404 4.135 1.00 94.50 71 ASP A O 1
ATOM 588 N N . PRO A 1 72 ? -3.900 -14.652 2.342 1.00 94.81 72 PRO A N 1
ATOM 589 C CA . PRO A 1 72 ? -2.513 -14.909 1.943 1.00 94.81 72 PRO A CA 1
ATOM 590 C C . PRO A 1 72 ? -1.753 -13.629 1.582 1.00 94.81 72 PRO A C 1
ATOM 592 O O . PRO A 1 72 ? -0.529 -13.603 1.645 1.00 94.81 72 PRO A O 1
ATOM 595 N N . ILE A 1 73 ? -2.480 -12.575 1.225 1.00 96.69 73 ILE A N 1
ATOM 596 C CA . ILE A 1 73 ? -2.003 -11.203 1.118 1.00 96.69 73 ILE A CA 1
ATOM 597 C C . ILE A 1 73 ? -2.954 -10.381 1.977 1.00 96.69 73 ILE A C 1
ATOM 599 O O . ILE A 1 73 ? -4.151 -10.363 1.705 1.00 96.69 73 ILE A O 1
ATOM 603 N N . ASN A 1 74 ? -2.433 -9.696 2.987 1.00 96.19 74 ASN A N 1
ATOM 604 C CA . ASN A 1 74 ? -3.240 -8.874 3.891 1.00 96.19 74 ASN A CA 1
ATOM 605 C C . ASN A 1 74 ? -2.805 -7.404 3.935 1.00 96.19 74 ASN A C 1
ATOM 607 O O . ASN A 1 74 ? -3.480 -6.601 4.573 1.00 96.19 74 ASN A O 1
ATOM 611 N N . VAL A 1 75 ? -1.736 -7.041 3.219 1.00 97.69 75 VAL A N 1
ATOM 612 C CA . VAL A 1 75 ? -1.313 -5.652 3.018 1.00 97.69 75 VAL A CA 1
ATOM 613 C C . VAL A 1 75 ? -0.879 -5.446 1.569 1.00 97.69 75 VAL A C 1
ATOM 615 O O . VAL A 1 75 ? -0.193 -6.286 0.983 1.00 97.69 75 VAL A O 1
ATOM 618 N N . VAL A 1 76 ? -1.258 -4.305 0.999 1.00 97.31 76 VAL A N 1
ATOM 619 C CA . VAL A 1 76 ? -0.742 -3.791 -0.268 1.00 97.31 76 VAL A CA 1
ATOM 620 C C . VAL A 1 76 ? -0.136 -2.416 -0.030 1.00 97.31 76 VAL A C 1
ATOM 622 O O . VAL A 1 76 ? -0.764 -1.548 0.573 1.00 97.31 76 VAL A O 1
ATOM 625 N N . ILE A 1 77 ? 1.083 -2.222 -0.527 1.00 97.50 77 ILE A N 1
ATOM 626 C CA . ILE A 1 77 ? 1.774 -0.931 -0.537 1.00 97.50 77 ILE A CA 1
ATOM 627 C C . ILE A 1 77 ? 1.991 -0.512 -1.985 1.00 97.50 77 ILE A C 1
ATOM 629 O O . ILE A 1 77 ? 2.396 -1.330 -2.812 1.00 97.50 77 ILE A O 1
ATOM 633 N N . ILE A 1 78 ? 1.745 0.757 -2.298 1.00 95.12 78 ILE A N 1
ATOM 634 C CA . ILE A 1 78 ? 1.947 1.293 -3.648 1.00 95.12 78 ILE A CA 1
ATOM 635 C C . ILE A 1 78 ? 3.032 2.362 -3.589 1.00 95.12 78 ILE A C 1
ATOM 637 O O . ILE A 1 78 ? 2.844 3.400 -2.974 1.00 95.12 78 ILE A O 1
ATOM 641 N N . PHE A 1 79 ? 4.165 2.133 -4.243 1.00 95.00 79 PHE A N 1
ATOM 642 C CA . PHE A 1 79 ? 5.249 3.104 -4.373 1.00 95.00 79 PHE A CA 1
ATOM 643 C C . PHE A 1 79 ? 5.035 3.951 -5.631 1.00 95.00 79 PHE A C 1
ATOM 645 O O . PHE A 1 79 ? 5.225 3.443 -6.743 1.00 95.00 79 PHE A O 1
ATOM 652 N N . PRO A 1 80 ? 4.641 5.231 -5.503 1.00 92.19 80 PRO A N 1
ATOM 653 C CA . PRO A 1 80 ? 4.457 6.101 -6.650 1.00 92.19 80 PRO A CA 1
ATOM 654 C C . PRO A 1 80 ? 5.786 6.776 -6.977 1.00 92.19 80 PRO A C 1
ATOM 656 O O . PRO A 1 80 ? 6.338 7.483 -6.142 1.00 92.19 80 PRO A O 1
ATOM 659 N N . TYR A 1 81 ? 6.293 6.601 -8.193 1.00 91.56 81 TYR A N 1
ATOM 660 C CA . TYR A 1 81 ? 7.502 7.284 -8.652 1.00 91.56 81 TYR A CA 1
ATOM 661 C C . TYR A 1 81 ? 7.167 8.427 -9.600 1.00 91.56 81 TYR A C 1
ATOM 663 O O . TYR A 1 81 ? 6.441 8.258 -10.592 1.00 91.56 81 TYR A O 1
ATOM 671 N N . GLU A 1 82 ? 7.740 9.589 -9.304 1.00 87.06 82 GLU A N 1
ATOM 672 C CA . GLU A 1 82 ? 7.595 10.811 -10.082 1.00 87.06 82 GLU A CA 1
ATOM 673 C C . GLU A 1 82 ? 8.919 11.263 -10.688 1.00 87.06 82 GLU A C 1
ATOM 675 O O . GLU A 1 82 ? 10.005 11.070 -10.135 1.00 87.06 82 GLU A O 1
ATOM 680 N N . ARG A 1 83 ? 8.823 11.898 -11.857 1.00 81.38 83 ARG A N 1
ATOM 681 C CA . ARG A 1 83 ? 9.986 12.514 -12.489 1.00 81.38 83 ARG A CA 1
ATOM 682 C C . ARG A 1 83 ? 10.384 13.755 -11.691 1.00 81.38 83 ARG A C 1
ATOM 684 O O . ARG A 1 83 ? 9.591 14.694 -11.587 1.00 81.38 83 ARG A O 1
ATOM 691 N N . TYR A 1 84 ? 11.629 13.782 -11.218 1.00 66.88 84 TYR A N 1
ATOM 692 C CA . TYR A 1 84 ? 12.218 14.937 -10.541 1.00 66.88 84 TYR A CA 1
ATOM 693 C C . TYR A 1 84 ? 11.993 16.213 -11.370 1.00 66.88 84 TYR A C 1
ATOM 695 O O . TYR A 1 84 ? 12.322 16.233 -12.559 1.00 66.88 84 TYR A O 1
ATOM 703 N N . ARG A 1 85 ? 11.425 17.251 -10.731 1.00 66.88 85 ARG A N 1
ATOM 704 C CA . ARG A 1 85 ? 11.022 18.580 -11.261 1.00 66.88 85 ARG A CA 1
ATOM 705 C C . ARG A 1 85 ? 9.625 18.730 -11.870 1.00 66.88 85 ARG A C 1
ATOM 707 O O . ARG A 1 85 ? 9.163 19.861 -11.950 1.00 66.88 85 ARG A O 1
ATOM 714 N N . ASN A 1 86 ? 8.938 17.652 -12.254 1.00 67.38 86 ASN A N 1
ATOM 715 C CA . ASN A 1 86 ? 7.612 17.773 -12.885 1.00 67.38 86 ASN A CA 1
ATOM 716 C C . ASN A 1 86 ? 6.458 17.274 -12.002 1.00 67.38 86 ASN A C 1
ATOM 718 O O . ASN A 1 86 ? 5.311 17.415 -12.411 1.00 67.38 86 ASN A O 1
ATOM 722 N N . ASN A 1 87 ? 6.743 16.654 -10.846 1.00 65.25 87 ASN A N 1
ATOM 723 C CA . ASN A 1 87 ? 5.773 16.071 -9.895 1.00 65.25 87 ASN A CA 1
ATOM 724 C C . ASN A 1 87 ? 4.698 15.173 -10.541 1.00 65.25 87 ASN A C 1
ATOM 726 O O . ASN A 1 87 ? 3.611 14.940 -10.011 1.00 65.25 87 ASN A O 1
ATOM 730 N N . VAL A 1 88 ? 4.981 14.674 -11.747 1.00 77.31 88 VAL A N 1
ATOM 731 C CA . VAL A 1 88 ? 4.075 13.803 -12.482 1.00 77.31 88 VAL A CA 1
ATOM 732 C C . VAL A 1 88 ? 4.502 12.382 -12.192 1.00 77.31 88 VAL A C 1
ATOM 734 O O . VAL A 1 88 ? 5.522 11.908 -12.698 1.00 77.31 88 VAL A O 1
ATOM 737 N N . ILE A 1 89 ? 3.686 11.699 -11.396 1.00 77.75 89 ILE A N 1
ATOM 738 C CA . ILE A 1 89 ? 3.803 10.260 -11.183 1.00 77.75 89 ILE A CA 1
ATOM 739 C C . ILE A 1 89 ? 3.618 9.549 -12.523 1.00 77.75 89 ILE A C 1
ATOM 741 O O . ILE A 1 89 ? 2.716 9.867 -13.303 1.00 77.75 89 ILE A O 1
ATOM 745 N N . LYS A 1 90 ? 4.490 8.589 -12.804 1.00 80.44 90 LYS A N 1
ATOM 746 C CA . LYS A 1 90 ? 4.488 7.835 -14.066 1.00 80.44 90 LYS A CA 1
ATOM 747 C C . LYS A 1 90 ? 4.457 6.336 -13.841 1.00 80.44 90 LYS A C 1
ATOM 749 O O . LYS A 1 90 ? 3.856 5.629 -14.647 1.00 80.44 90 LYS A O 1
ATOM 754 N N . VAL A 1 91 ? 5.070 5.874 -12.756 1.00 87.38 91 VAL A N 1
ATOM 755 C CA . VAL A 1 91 ? 5.197 4.456 -12.428 1.00 87.38 91 VAL A CA 1
ATOM 756 C C . VAL A 1 91 ? 4.654 4.225 -11.028 1.00 87.38 91 VAL A C 1
ATOM 758 O O . VAL A 1 91 ? 4.938 4.997 -10.116 1.00 87.38 91 VAL A O 1
ATOM 761 N N . LEU A 1 92 ? 3.865 3.168 -10.879 1.00 90.31 92 LEU A N 1
ATOM 762 C CA . LEU A 1 92 ? 3.391 2.656 -9.601 1.00 90.31 92 LEU A CA 1
ATOM 763 C C . LEU A 1 92 ? 4.007 1.274 -9.402 1.00 90.31 92 LEU A C 1
ATOM 765 O O . LEU A 1 92 ? 3.841 0.412 -10.264 1.00 90.31 92 LEU A O 1
ATOM 769 N N . ILE A 1 93 ? 4.716 1.060 -8.298 1.00 92.31 93 ILE A N 1
ATOM 770 C CA . ILE A 1 93 ? 5.222 -0.263 -7.923 1.00 92.31 93 ILE A CA 1
ATOM 771 C C . ILE A 1 93 ? 4.344 -0.804 -6.804 1.00 92.31 93 ILE A C 1
ATOM 773 O O . ILE A 1 93 ? 4.268 -0.220 -5.728 1.00 92.31 93 ILE A O 1
ATOM 777 N N . TYR A 1 94 ? 3.657 -1.906 -7.075 1.00 93.81 94 TYR A N 1
ATOM 778 C CA . TYR A 1 94 ? 2.782 -2.569 -6.120 1.00 93.81 94 TYR A CA 1
ATOM 779 C C . TYR A 1 94 ? 3.574 -3.623 -5.365 1.00 93.81 94 TYR A C 1
ATOM 781 O O . TYR A 1 94 ? 4.180 -4.487 -5.992 1.00 93.81 94 TYR A O 1
ATOM 789 N N . PHE A 1 95 ? 3.503 -3.595 -4.041 1.00 97.25 95 PHE A N 1
ATOM 790 C CA . PHE A 1 95 ? 3.969 -4.655 -3.161 1.00 97.25 95 PHE A CA 1
ATOM 791 C C . PHE A 1 95 ? 2.769 -5.342 -2.537 1.00 97.25 95 PHE A C 1
ATOM 793 O O . PHE A 1 95 ? 1.958 -4.703 -1.872 1.00 97.25 95 PHE A O 1
ATOM 800 N N . TYR A 1 96 ? 2.684 -6.651 -2.718 1.00 97.31 96 TYR A N 1
ATOM 801 C CA . TYR A 1 96 ? 1.705 -7.494 -2.056 1.00 97.31 96 TYR A CA 1
ATOM 802 C C . TYR A 1 96 ? 2.408 -8.236 -0.932 1.00 97.31 96 TYR A C 1
ATOM 804 O O . TYR A 1 96 ? 3.345 -9.003 -1.173 1.00 97.31 96 TYR A O 1
ATOM 812 N N . LEU A 1 97 ? 1.963 -7.986 0.291 1.00 98.25 97 LEU A N 1
ATOM 813 C CA . LEU A 1 97 ? 2.622 -8.429 1.505 1.00 98.25 97 LEU A CA 1
ATOM 814 C C . LEU A 1 97 ? 1.716 -9.371 2.295 1.00 98.25 97 LEU A C 1
ATOM 816 O O . LEU A 1 97 ? 0.489 -9.226 2.327 1.00 98.25 97 LEU A O 1
ATOM 820 N N . LYS A 1 98 ? 2.357 -10.311 2.985 1.00 97.75 98 LYS A N 1
ATOM 821 C CA . LYS A 1 98 ? 1.760 -11.075 4.070 1.00 97.75 98 LYS A CA 1
ATOM 822 C C . LYS A 1 98 ? 2.421 -10.667 5.372 1.00 97.75 98 LYS A C 1
ATOM 824 O O . LYS A 1 98 ? 3.610 -10.905 5.560 1.00 97.75 98 LYS A O 1
ATOM 829 N N . VAL A 1 99 ? 1.634 -10.103 6.272 1.00 97.50 99 VAL A N 1
ATOM 830 C CA . VAL A 1 99 ? 2.044 -9.787 7.636 1.00 97.50 99 VAL A CA 1
ATOM 831 C C . VAL A 1 99 ? 1.520 -10.875 8.561 1.00 97.50 99 VAL A C 1
ATOM 833 O O . VAL A 1 99 ? 0.328 -11.196 8.546 1.00 97.50 99 VAL A O 1
ATOM 836 N N . SER A 1 100 ? 2.424 -11.482 9.316 1.00 95.06 100 SER A N 1
ATOM 837 C CA . SER A 1 100 ? 2.134 -12.552 10.273 1.00 95.06 100 SER A CA 1
ATOM 838 C C . SER A 1 100 ? 2.092 -11.996 11.696 1.00 95.06 100 SER A C 1
ATOM 840 O O . SER A 1 100 ? 2.590 -10.903 11.944 1.00 95.06 100 SER A O 1
ATOM 842 N N . ASN A 1 101 ? 1.521 -12.752 12.636 1.00 88.62 101 ASN A N 1
ATOM 843 C CA . ASN A 1 101 ? 1.507 -12.408 14.067 1.00 88.62 101 ASN A CA 1
ATOM 844 C C . ASN A 1 101 ? 0.798 -11.082 14.403 1.00 88.62 101 ASN A C 1
ATOM 846 O O . ASN A 1 101 ? 1.209 -10.367 15.314 1.00 88.62 101 ASN A O 1
ATOM 850 N N . VAL A 1 102 ? -0.275 -10.752 13.677 1.00 90.69 102 VAL A N 1
ATOM 851 C CA . VAL A 1 102 ? -1.098 -9.567 13.951 1.00 90.69 102 VAL A CA 1
ATOM 852 C C . VAL A 1 102 ? -2.534 -9.981 14.250 1.00 90.69 102 VAL A C 1
ATOM 854 O O . VAL A 1 102 ? -3.174 -10.647 13.438 1.00 90.69 102 VAL A O 1
ATOM 857 N N . ASN A 1 103 ? -3.030 -9.572 15.420 1.00 87.94 103 ASN A N 1
ATOM 858 C CA . ASN A 1 103 ? -4.301 -10.050 15.972 1.00 87.94 103 ASN A CA 1
ATOM 859 C C . ASN A 1 103 ? -5.506 -9.169 15.607 1.00 87.94 103 ASN A C 1
ATOM 861 O O . ASN A 1 103 ? -6.639 -9.631 15.692 1.00 87.94 103 ASN A O 1
ATOM 865 N N . ASN A 1 104 ? -5.289 -7.909 15.217 1.00 91.50 104 ASN A N 1
ATOM 866 C CA . ASN A 1 104 ? -6.358 -6.990 14.824 1.00 91.50 104 ASN A CA 1
ATOM 867 C C . ASN A 1 104 ? -5.878 -5.957 13.789 1.00 91.50 104 ASN A C 1
ATOM 869 O O . ASN A 1 104 ? -4.678 -5.738 13.605 1.00 91.50 104 ASN A O 1
ATOM 873 N N . ILE A 1 105 ? -6.837 -5.338 13.096 1.00 92.25 105 ILE A N 1
ATOM 874 C CA . ILE A 1 105 ? -6.580 -4.373 12.018 1.00 92.25 105 ILE A CA 1
ATOM 875 C C . ILE A 1 105 ? -5.873 -3.124 12.558 1.00 92.25 105 ILE A C 1
ATOM 877 O O . ILE A 1 105 ? -4.948 -2.636 11.921 1.00 92.25 105 ILE A O 1
ATOM 881 N N . SER A 1 106 ? -6.239 -2.653 13.750 1.00 92.75 106 SER A N 1
ATOM 882 C CA . SER A 1 106 ? -5.627 -1.488 14.404 1.00 92.75 106 SER A CA 1
ATOM 883 C C . SER A 1 106 ? -4.111 -1.624 14.583 1.00 92.75 106 SER A C 1
ATOM 885 O O . SER A 1 106 ? -3.357 -0.715 14.244 1.00 92.75 106 SER A O 1
ATOM 887 N N . THR A 1 107 ? -3.650 -2.797 15.026 1.00 93.44 107 THR A N 1
ATOM 888 C CA . THR A 1 107 ? -2.222 -3.122 15.168 1.00 93.44 107 THR A CA 1
ATOM 889 C C . THR A 1 107 ? -1.527 -3.130 13.811 1.00 93.44 107 THR A C 1
ATOM 891 O O . THR A 1 107 ? -0.424 -2.606 13.680 1.00 93.44 107 THR A O 1
ATOM 894 N N . LEU A 1 108 ? -2.175 -3.696 12.787 1.00 95.56 108 LEU A N 1
ATOM 895 C CA . LEU A 1 108 ? -1.636 -3.711 11.427 1.00 95.56 108 LEU A CA 1
ATOM 896 C C . LEU A 1 108 ? -1.514 -2.291 10.861 1.00 95.56 108 LEU A C 1
ATOM 898 O O . LEU A 1 108 ? -0.489 -1.945 10.280 1.00 95.56 108 LEU A O 1
ATOM 902 N N . ILE A 1 109 ? -2.534 -1.457 11.076 1.00 95.75 109 ILE A N 1
ATOM 903 C CA . ILE A 1 109 ? -2.523 -0.043 10.709 1.00 95.75 109 ILE A CA 1
ATOM 904 C C . ILE A 1 109 ? -1.359 0.663 11.397 1.00 95.75 109 ILE A C 1
ATOM 906 O O . ILE A 1 109 ? -0.571 1.321 10.720 1.00 95.75 109 ILE A O 1
ATOM 910 N N . ASP A 1 110 ? -1.219 0.538 12.716 1.00 95.00 110 ASP A N 1
ATOM 911 C CA . ASP A 1 110 ? -0.192 1.271 13.460 1.00 95.00 110 ASP A CA 1
ATOM 912 C C . ASP A 1 110 ? 1.221 0.807 13.106 1.00 95.00 110 ASP A C 1
ATOM 914 O O . ASP A 1 110 ? 2.128 1.638 13.031 1.00 95.00 110 ASP A O 1
ATOM 918 N N . MET A 1 111 ? 1.398 -0.488 12.824 1.00 96.44 111 MET A N 1
ATOM 919 C CA . MET A 1 111 ? 2.668 -1.054 12.372 1.00 96.44 111 MET A CA 1
ATOM 920 C C . MET A 1 111 ? 3.177 -0.369 11.096 1.00 96.44 111 MET A C 1
ATOM 922 O O . MET A 1 111 ? 4.372 -0.119 10.987 1.00 96.44 111 MET A O 1
ATOM 926 N N . PHE A 1 112 ? 2.295 -0.011 10.158 1.00 97.69 112 PHE A N 1
ATOM 927 C CA . PHE A 1 112 ? 2.683 0.604 8.882 1.00 97.69 112 PHE A CA 1
ATOM 928 C C . PHE A 1 112 ? 2.548 2.136 8.867 1.00 97.69 112 PHE A C 1
ATOM 930 O O . PHE A 1 112 ? 3.353 2.829 8.241 1.00 97.69 112 PHE A O 1
ATOM 937 N N . SER A 1 113 ? 1.542 2.691 9.538 1.00 96.19 113 SER A N 1
ATOM 938 C CA . SER A 1 113 ? 1.212 4.125 9.493 1.00 96.19 113 SER A CA 1
ATOM 939 C C . SER A 1 113 ? 1.863 4.948 10.608 1.00 96.19 113 SER A C 1
ATOM 941 O O . SER A 1 113 ? 1.705 6.167 10.644 1.00 96.19 113 SER A O 1
ATOM 943 N N . THR A 1 114 ? 2.641 4.319 11.496 1.00 94.94 114 THR A N 1
ATOM 944 C CA . THR A 1 114 ? 3.387 4.998 12.565 1.00 94.94 114 THR A CA 1
ATOM 945 C C . THR A 1 114 ? 4.776 4.386 12.762 1.00 94.94 114 THR A C 1
ATOM 947 O O . THR A 1 114 ? 5.035 3.265 12.335 1.00 94.94 114 THR A O 1
ATOM 950 N N . ASN A 1 115 ? 5.659 5.094 13.473 1.00 95.25 115 ASN A N 1
ATOM 951 C CA . ASN A 1 115 ? 6.964 4.576 13.913 1.00 95.25 115 ASN A CA 1
ATOM 952 C C . ASN A 1 115 ? 6.921 3.954 15.325 1.00 95.25 115 ASN A C 1
ATOM 954 O O . ASN A 1 115 ? 7.952 3.842 15.980 1.00 95.25 115 ASN A O 1
ATOM 958 N N . LYS A 1 116 ? 5.735 3.584 15.837 1.00 93.88 116 LYS A N 1
ATOM 959 C CA . LYS A 1 116 ? 5.594 2.992 17.183 1.00 93.88 116 LYS A CA 1
ATOM 960 C C . LYS A 1 116 ? 6.138 1.562 17.271 1.00 93.88 116 LYS A C 1
ATOM 962 O O . LYS A 1 116 ? 6.485 1.114 18.358 1.00 93.88 116 LYS A O 1
ATOM 967 N N . PHE A 1 117 ? 6.180 0.849 16.147 1.00 93.06 117 PHE A N 1
ATOM 968 C CA . PHE A 1 117 ? 6.657 -0.529 16.059 1.00 93.06 117 PHE A CA 1
ATOM 969 C C . PHE A 1 117 ? 8.056 -0.555 15.446 1.00 93.06 117 PHE A C 1
ATOM 971 O O . PHE A 1 117 ? 8.258 -0.008 14.362 1.00 93.06 117 PHE A O 1
ATOM 978 N N . SER A 1 118 ? 8.984 -1.220 16.130 1.00 92.25 118 SER A N 1
ATOM 979 C CA . SER A 1 118 ? 10.347 -1.486 15.668 1.00 92.25 118 SER A CA 1
ATOM 980 C C . SER A 1 118 ? 10.597 -2.987 15.537 1.00 92.25 118 SER A C 1
ATOM 982 O O . SER A 1 118 ? 9.884 -3.798 16.136 1.00 92.25 118 SER A O 1
ATOM 984 N N . ASN A 1 119 ? 11.607 -3.359 14.748 1.00 92.38 119 ASN A N 1
ATOM 985 C CA . ASN A 1 119 ? 11.940 -4.742 14.406 1.00 92.38 119 ASN A CA 1
ATOM 986 C C . ASN A 1 119 ? 10.707 -5.501 13.892 1.00 92.38 119 ASN A C 1
ATOM 988 O O . ASN A 1 119 ? 10.422 -6.625 14.294 1.00 92.38 119 ASN A O 1
ATOM 992 N N . CYS A 1 120 ? 9.904 -4.865 13.045 1.00 92.62 120 CYS A N 1
ATOM 993 C CA . CYS A 1 120 ? 8.649 -5.437 12.563 1.00 92.62 120 CYS A CA 1
ATOM 994 C C . CYS A 1 120 ? 8.800 -6.138 11.207 1.00 92.62 120 CYS A C 1
ATOM 996 O O . CYS A 1 120 ? 7.954 -6.969 10.865 1.00 92.62 120 CYS A O 1
ATOM 998 N N . ILE A 1 121 ? 9.904 -5.898 10.481 1.00 96.06 121 ILE A N 1
ATOM 999 C CA . ILE A 1 121 ? 10.175 -6.510 9.166 1.00 96.06 121 ILE A CA 1
ATOM 1000 C C . ILE A 1 121 ? 10.150 -8.041 9.229 1.00 96.06 121 ILE A C 1
ATOM 1002 O O . ILE A 1 121 ? 9.664 -8.683 8.303 1.00 96.06 121 ILE A O 1
ATOM 1006 N N . GLN A 1 122 ? 10.601 -8.645 10.330 1.00 94.25 122 GLN A N 1
ATOM 1007 C CA . GLN A 1 122 ? 10.611 -10.105 10.511 1.00 94.25 122 GLN A CA 1
ATOM 1008 C C . GLN A 1 122 ? 9.226 -10.767 10.403 1.00 94.25 122 GLN A C 1
ATOM 1010 O O . GLN A 1 122 ? 9.128 -11.957 10.115 1.00 94.25 122 GLN A O 1
ATOM 1015 N N .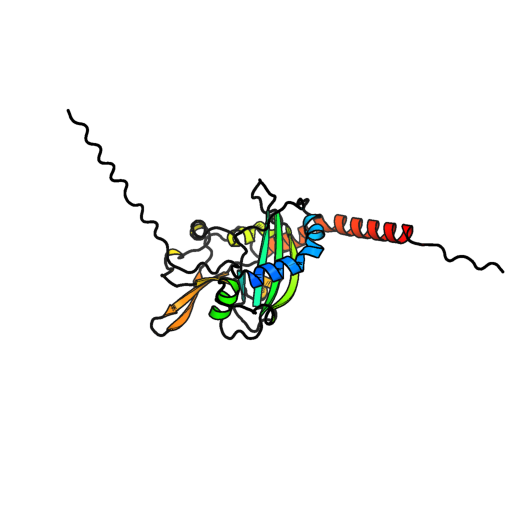 ASN A 1 123 ? 8.152 -9.999 10.604 1.00 94.81 123 ASN A N 1
ATOM 1016 C CA . ASN A 1 123 ? 6.778 -10.473 10.457 1.00 94.81 123 ASN A CA 1
ATOM 1017 C C . ASN A 1 123 ? 6.220 -10.256 9.041 1.00 94.81 123 ASN A C 1
ATOM 1019 O O . ASN A 1 123 ? 5.096 -10.679 8.762 1.00 94.81 123 ASN A O 1
ATOM 1023 N N . ILE A 1 124 ? 6.966 -9.594 8.153 1.00 97.75 124 ILE A N 1
ATOM 1024 C CA . ILE A 1 124 ? 6.520 -9.162 6.829 1.00 97.75 124 ILE A CA 1
ATOM 1025 C C . ILE A 1 124 ? 7.189 -10.022 5.761 1.00 97.75 124 ILE A C 1
ATOM 1027 O O . ILE A 1 124 ? 8.402 -10.014 5.577 1.00 97.75 124 ILE A O 1
ATOM 1031 N N . LYS A 1 125 ? 6.370 -10.725 4.984 1.00 98.00 125 LYS A N 1
ATOM 1032 C CA . LYS A 1 125 ? 6.801 -11.444 3.788 1.00 98.00 125 LYS A CA 1
ATOM 1033 C C . LYS A 1 125 ? 6.330 -10.709 2.542 1.00 98.00 125 LYS A C 1
ATOM 1035 O O . LYS A 1 125 ? 5.130 -10.503 2.355 1.00 98.00 125 LYS A O 1
ATOM 1040 N N . VAL A 1 126 ? 7.260 -10.390 1.647 1.00 98.00 126 VAL A N 1
ATOM 1041 C CA . VAL A 1 126 ? 6.932 -9.930 0.293 1.00 98.00 126 VAL A CA 1
ATOM 1042 C C . VAL A 1 126 ? 6.459 -11.138 -0.519 1.00 98.00 126 VAL A C 1
ATOM 1044 O O . VAL A 1 126 ? 7.219 -12.073 -0.758 1.00 98.00 126 VAL A O 1
ATOM 1047 N N . VAL A 1 127 ? 5.180 -11.155 -0.897 1.00 97.25 127 VAL A N 1
ATOM 1048 C CA . VAL A 1 127 ? 4.576 -12.254 -1.671 1.00 97.25 127 VAL A CA 1
ATOM 1049 C C . VAL A 1 127 ? 4.849 -12.067 -3.159 1.00 97.25 127 VAL A C 1
ATOM 1051 O O . VAL A 1 127 ? 5.195 -13.020 -3.850 1.00 97.25 127 VAL A O 1
ATOM 1054 N N . LYS A 1 128 ? 4.677 -10.839 -3.652 1.00 95.00 128 LYS A N 1
ATOM 1055 C CA . LYS A 1 128 ? 5.020 -10.426 -5.018 1.00 95.00 128 LYS A CA 1
ATOM 1056 C C . LYS A 1 128 ? 5.122 -8.905 -5.096 1.00 95.00 128 LYS A C 1
ATOM 1058 O O . LYS A 1 128 ? 4.446 -8.206 -4.341 1.00 95.00 128 LYS A O 1
ATOM 1063 N N . TYR A 1 129 ? 5.882 -8.403 -6.061 1.00 94.88 129 TYR A N 1
ATOM 1064 C CA . TYR A 1 129 ? 5.846 -7.001 -6.465 1.00 94.88 129 TYR A CA 1
ATOM 1065 C C . TYR A 1 129 ? 5.946 -6.864 -7.982 1.00 94.88 129 TYR A C 1
ATOM 1067 O O . TYR A 1 129 ? 6.434 -7.763 -8.665 1.00 94.88 129 TYR A O 1
ATOM 1075 N N . PHE A 1 130 ? 5.418 -5.767 -8.523 1.00 89.38 130 PHE A N 1
ATOM 1076 C CA . PHE A 1 130 ? 5.508 -5.444 -9.948 1.00 89.38 130 PHE A CA 1
ATOM 1077 C C . PHE A 1 130 ? 5.226 -3.962 -10.206 1.00 89.38 130 PHE A C 1
ATOM 1079 O O . PHE A 1 130 ? 4.572 -3.291 -9.408 1.00 89.38 130 PHE A O 1
ATOM 1086 N N . ALA A 1 131 ? 5.666 -3.468 -11.363 1.00 88.56 131 ALA A N 1
ATOM 1087 C CA . ALA A 1 131 ? 5.421 -2.099 -11.806 1.00 88.56 131 ALA A CA 1
ATOM 1088 C C . ALA A 1 131 ? 4.252 -1.988 -12.800 1.00 88.56 131 ALA A C 1
ATOM 1090 O O . ALA A 1 131 ? 4.056 -2.860 -13.651 1.00 88.56 131 ALA A O 1
ATOM 1091 N N . ARG A 1 132 ? 3.532 -0.864 -12.740 1.00 84.62 132 ARG A N 1
ATOM 1092 C CA . ARG A 1 132 ? 2.478 -0.445 -13.678 1.00 84.62 132 ARG A CA 1
ATOM 1093 C C . ARG A 1 132 ? 2.665 1.010 -14.110 1.00 84.62 132 ARG A C 1
ATOM 1095 O O . ARG A 1 132 ? 3.150 1.838 -13.337 1.00 84.62 132 ARG A O 1
ATOM 1102 N N . ALA A 1 133 ? 2.220 1.349 -15.321 1.00 78.44 133 ALA A N 1
ATOM 1103 C CA . ALA A 1 133 ? 2.099 2.743 -15.757 1.00 78.44 133 ALA A CA 1
ATOM 1104 C C . ALA A 1 133 ? 0.933 3.442 -15.047 1.00 78.44 133 ALA A C 1
ATOM 1106 O O . ALA A 1 133 ? -0.198 2.968 -15.127 1.00 78.44 133 ALA A O 1
ATOM 1107 N N . LYS A 1 134 ? 1.154 4.638 -14.482 1.00 74.75 134 LYS A N 1
ATOM 1108 C CA . LYS A 1 134 ? 0.081 5.441 -13.858 1.00 74.75 134 LYS A CA 1
ATOM 1109 C C . LYS A 1 134 ? -1.111 5.639 -14.796 1.00 74.75 134 LYS A C 1
ATOM 1111 O O . LYS A 1 134 ? -2.249 5.468 -14.383 1.00 74.75 134 LYS A O 1
ATOM 1116 N N . ASN A 1 135 ? -0.856 6.003 -16.053 1.00 68.44 135 ASN A N 1
ATOM 1117 C CA . ASN A 1 135 ? -1.912 6.365 -17.005 1.00 68.44 135 ASN A CA 1
ATOM 1118 C C . ASN A 1 135 ? -2.898 5.215 -17.278 1.00 68.44 135 ASN A C 1
ATOM 1120 O O . ASN A 1 135 ? -4.025 5.479 -17.675 1.00 68.44 135 ASN A O 1
ATOM 1124 N N . MET A 1 136 ? -2.484 3.962 -17.064 1.00 62.81 136 MET A N 1
ATOM 1125 C CA . MET A 1 136 ? -3.337 2.778 -17.232 1.00 62.81 136 MET A CA 1
ATOM 1126 C C . MET A 1 136 ? -4.148 2.444 -15.970 1.00 62.81 136 MET A C 1
ATOM 1128 O O . MET A 1 136 ? -5.108 1.685 -16.046 1.00 62.81 136 MET A O 1
ATOM 1132 N N . TYR A 1 137 ? -3.768 3.027 -14.829 1.00 66.69 137 TYR A N 1
ATOM 1133 C CA . TYR A 1 137 ? -4.347 2.795 -13.503 1.00 66.69 137 TYR A CA 1
ATOM 1134 C C . TYR A 1 137 ? -4.791 4.117 -12.858 1.00 66.69 137 TYR A C 1
ATOM 1136 O O . TYR A 1 137 ? -4.755 4.280 -11.639 1.00 66.69 137 TYR A O 1
ATOM 1144 N N . SER A 1 138 ? -5.213 5.088 -13.680 1.00 67.25 138 SER A N 1
ATOM 1145 C CA . SER A 1 138 ? -5.689 6.405 -13.233 1.00 67.25 138 SER A CA 1
ATOM 1146 C C . SER A 1 138 ? -6.889 6.313 -12.286 1.00 67.25 138 SER A C 1
ATOM 1148 O O . SER A 1 138 ? -7.090 7.206 -11.470 1.00 67.25 138 SER A O 1
ATOM 1150 N N . PHE A 1 139 ? -7.634 5.209 -12.325 1.00 67.31 139 PHE A N 1
ATOM 1151 C CA . PHE A 1 139 ? -8.725 4.911 -11.400 1.00 67.31 139 PHE A CA 1
ATOM 1152 C C . PHE A 1 139 ? -8.277 4.772 -9.933 1.00 67.31 139 PHE A C 1
ATOM 1154 O O . PHE A 1 139 ? -9.074 5.014 -9.036 1.00 67.31 139 PHE A O 1
ATOM 1161 N N . ASN A 1 140 ? -7.004 4.452 -9.676 1.00 76.25 140 ASN A N 1
ATOM 1162 C CA . ASN A 1 140 ? -6.413 4.405 -8.334 1.00 76.25 140 ASN A CA 1
ATOM 1163 C C . ASN A 1 140 ? -5.758 5.745 -7.936 1.00 76.25 140 ASN A C 1
ATOM 1165 O O . ASN A 1 140 ? -5.101 5.832 -6.900 1.00 76.25 140 ASN A O 1
ATOM 1169 N N . TYR A 1 141 ? -5.884 6.800 -8.752 1.00 76.38 141 TYR A N 1
ATOM 1170 C CA . TYR A 1 141 ? -5.205 8.078 -8.505 1.00 76.38 141 TYR A CA 1
ATOM 1171 C C . TYR A 1 141 ? -5.645 8.749 -7.202 1.00 76.38 141 TYR A C 1
ATOM 1173 O O . TYR A 1 141 ? -4.835 9.402 -6.551 1.00 76.38 141 TYR A O 1
ATOM 1181 N N . TYR A 1 142 ? -6.892 8.546 -6.785 1.00 80.19 142 TYR A N 1
ATOM 1182 C CA . TYR A 1 142 ? -7.398 9.118 -5.543 1.00 80.19 142 TYR A CA 1
ATOM 1183 C C . TYR A 1 142 ? -6.630 8.598 -4.303 1.00 80.19 142 TYR A C 1
ATOM 1185 O O . TYR A 1 142 ? -6.541 9.302 -3.301 1.00 80.19 142 TYR A O 1
ATOM 1193 N N . LEU A 1 143 ? -5.998 7.412 -4.380 1.00 88.12 143 LEU A N 1
ATOM 1194 C CA . LEU A 1 143 ? -5.281 6.793 -3.256 1.00 88.12 143 LEU A CA 1
ATOM 1195 C C . LEU A 1 143 ? -4.135 7.659 -2.720 1.00 88.12 143 LEU A C 1
ATOM 1197 O O . LEU A 1 143 ? -3.788 7.563 -1.548 1.00 88.12 143 LEU A O 1
ATOM 1201 N N . ILE A 1 144 ? -3.543 8.501 -3.566 1.00 86.50 144 ILE A N 1
ATOM 1202 C CA . ILE A 1 144 ? -2.396 9.357 -3.227 1.00 86.50 144 ILE A CA 1
ATOM 1203 C C . ILE A 1 144 ? -2.788 10.811 -2.918 1.00 86.50 144 ILE A C 1
ATOM 1205 O O . ILE A 1 144 ? -1.905 11.626 -2.633 1.00 86.50 144 ILE A O 1
ATOM 1209 N N . MET A 1 145 ? -4.082 11.142 -2.991 1.00 83.38 145 MET A N 1
ATOM 1210 C CA . MET A 1 145 ? -4.584 12.506 -2.817 1.00 83.38 145 MET A CA 1
ATOM 1211 C C . MET A 1 145 ? -4.477 12.992 -1.366 1.00 83.38 145 MET A C 1
ATOM 1213 O O . MET A 1 145 ? -4.594 12.188 -0.426 1.00 83.38 145 MET A O 1
ATOM 1217 N N . PRO A 1 146 ? -4.245 14.302 -1.166 1.00 84.38 146 PRO A N 1
ATOM 1218 C CA . PRO A 1 146 ? -4.273 14.905 0.160 1.00 84.38 146 PRO A CA 1
ATOM 1219 C C . PRO A 1 146 ? -5.666 14.779 0.797 1.00 84.38 146 PRO A C 1
ATOM 1221 O O . PRO A 1 146 ? -6.660 14.536 0.117 1.00 84.38 146 PRO A O 1
ATOM 1224 N N . ASN A 1 147 ? -5.728 14.920 2.124 1.00 85.25 147 ASN A N 1
ATOM 1225 C CA . ASN A 1 147 ? -6.977 14.812 2.892 1.00 85.25 147 ASN A CA 1
ATOM 1226 C C . ASN A 1 147 ? -8.053 15.781 2.398 1.00 85.25 147 ASN A C 1
ATOM 1228 O O . ASN A 1 147 ? -9.219 15.410 2.310 1.00 85.25 147 ASN A O 1
ATOM 1232 N N . GLU A 1 148 ? -7.646 17.004 2.056 1.00 83.19 148 GLU A N 1
ATOM 1233 C CA . GLU A 1 148 ? -8.542 18.056 1.578 1.00 83.19 148 GLU A CA 1
ATOM 1234 C C . GLU A 1 148 ? -9.305 17.656 0.319 1.00 83.19 148 GLU A C 1
ATOM 1236 O O . GLU A 1 148 ? -10.430 18.094 0.162 1.00 83.19 148 GLU A O 1
ATOM 1241 N N . ASP A 1 149 ? -8.777 16.759 -0.514 1.00 83.38 149 ASP A N 1
ATOM 1242 C CA . ASP A 1 149 ? -9.441 16.330 -1.747 1.00 83.38 149 ASP A CA 1
ATOM 1243 C C . ASP A 1 149 ? -10.371 15.126 -1.545 1.00 83.38 149 ASP A C 1
ATOM 1245 O O . ASP A 1 149 ? -11.126 14.756 -2.444 1.00 83.38 149 ASP A O 1
ATOM 1249 N N . LEU A 1 150 ? -10.341 14.476 -0.379 1.00 82.88 150 LEU A N 1
ATOM 1250 C CA . LEU A 1 150 ? -11.089 13.238 -0.171 1.00 82.88 150 LEU A CA 1
ATOM 1251 C C . LEU A 1 150 ? -12.608 13.424 -0.246 1.00 82.88 150 LEU A C 1
ATOM 1253 O O . LEU A 1 150 ? -13.298 12.506 -0.689 1.00 82.88 150 LEU A O 1
ATOM 1257 N N . HIS A 1 151 ? -13.127 14.598 0.120 1.00 82.88 151 HIS A N 1
ATOM 1258 C CA . HIS A 1 151 ? -14.559 14.908 0.039 1.00 82.88 151 HIS A CA 1
ATOM 1259 C C . HIS A 1 151 ? -15.096 14.905 -1.405 1.00 82.88 151 HIS A C 1
ATOM 1261 O O . HIS A 1 151 ? -16.291 14.707 -1.615 1.00 82.88 151 HIS A O 1
ATOM 1267 N N . PHE A 1 152 ? -14.228 15.062 -2.414 1.00 79.94 152 PHE A N 1
ATOM 1268 C CA . PHE A 1 152 ? -14.614 14.890 -3.818 1.00 79.94 152 PHE A CA 1
ATOM 1269 C C . PHE A 1 152 ? -14.865 13.422 -4.175 1.00 79.94 152 PHE A C 1
ATOM 1271 O O . PHE A 1 152 ? -15.625 13.126 -5.095 1.00 79.94 152 PHE A O 1
ATOM 1278 N N . PHE A 1 153 ? -14.228 12.492 -3.463 1.00 76.19 153 PHE A N 1
ATOM 1279 C CA . PHE A 1 153 ? -14.263 11.070 -3.788 1.00 76.19 153 PHE A CA 1
ATOM 1280 C C . PHE A 1 153 ? -15.150 10.267 -2.851 1.00 76.19 153 PHE A C 1
ATOM 1282 O O . PHE A 1 153 ? -15.693 9.265 -3.301 1.00 76.19 153 PHE A O 1
ATOM 1289 N N . PHE A 1 154 ? -15.342 10.687 -1.601 1.00 80.00 154 PHE A N 1
ATOM 1290 C CA . PHE A 1 154 ? -16.070 9.922 -0.589 1.00 80.00 154 PHE A CA 1
ATOM 1291 C C . PHE A 1 154 ? -17.129 10.763 0.115 1.00 80.00 154 PHE A C 1
ATOM 1293 O O . PHE A 1 154 ? -16.885 11.904 0.503 1.00 80.00 154 PHE A O 1
ATOM 1300 N N . LYS A 1 155 ? -18.325 10.181 0.255 1.00 78.81 155 LYS A N 1
ATOM 1301 C CA . LYS A 1 155 ? -19.440 10.788 0.981 1.00 78.81 155 LYS A CA 1
ATOM 1302 C C . LYS A 1 155 ? -19.186 10.651 2.473 1.00 78.81 155 LYS A C 1
ATOM 1304 O O . LYS A 1 155 ? -18.536 9.697 2.893 1.00 78.81 155 LYS A O 1
ATOM 1309 N N . GLU A 1 156 ? -19.769 11.568 3.241 1.00 79.94 156 GLU A N 1
ATOM 1310 C CA . GLU A 1 156 ? -19.859 11.464 4.703 1.00 79.94 156 GLU A CA 1
ATOM 1311 C C . GLU A 1 156 ? -18.506 11.534 5.431 1.00 79.94 156 GLU A C 1
ATOM 1313 O O . GLU A 1 156 ? -18.391 11.147 6.590 1.00 79.94 156 GLU A O 1
ATOM 1318 N N . ILE A 1 157 ? -17.468 12.065 4.775 1.00 78.94 157 ILE A N 1
ATOM 1319 C CA . ILE A 1 157 ? -16.138 12.209 5.382 1.00 78.94 157 ILE A CA 1
ATOM 1320 C C . ILE A 1 157 ? -16.102 13.240 6.523 1.00 78.94 157 ILE A C 1
ATOM 1322 O O . ILE A 1 157 ? -15.185 13.254 7.338 1.00 78.94 157 ILE A O 1
ATOM 1326 N N . ASP A 1 158 ? -17.118 14.091 6.599 1.00 77.56 158 ASP A N 1
ATOM 1327 C CA . ASP A 1 158 ? -17.380 15.027 7.688 1.00 77.56 158 ASP A CA 1
ATOM 1328 C C . ASP A 1 158 ? -17.797 14.333 8.998 1.00 77.56 158 ASP A C 1
ATOM 1330 O O . ASP A 1 158 ? -17.748 14.959 10.054 1.00 77.56 158 ASP A O 1
ATOM 1334 N N . GLN A 1 159 ? -18.141 13.039 8.965 1.00 77.94 159 GLN A N 1
ATOM 1335 C CA . GLN A 1 159 ? -18.460 12.247 10.161 1.00 77.94 159 GLN A CA 1
ATOM 1336 C C . GLN A 1 159 ? -17.222 11.808 10.961 1.00 77.94 159 GLN A C 1
ATOM 1338 O O . GLN A 1 159 ? -17.366 11.241 12.046 1.00 77.94 159 GLN A O 1
ATOM 1343 N N . ILE A 1 160 ? -16.012 12.044 10.442 1.00 84.62 160 ILE A N 1
ATOM 1344 C CA . ILE A 1 160 ? -14.771 11.641 11.104 1.00 84.62 160 ILE A CA 1
ATOM 1345 C C . ILE A 1 160 ? -14.587 12.420 12.411 1.00 84.62 160 ILE A C 1
ATOM 1347 O O . ILE A 1 160 ? -14.557 13.653 12.430 1.00 84.62 160 ILE A O 1
ATOM 1351 N N . ARG A 1 161 ? -14.409 11.687 13.510 1.00 85.25 161 ARG A N 1
ATOM 1352 C CA . ARG A 1 161 ? -14.172 12.238 14.844 1.00 85.25 161 ARG A CA 1
ATOM 1353 C C . ARG A 1 161 ? -12.671 12.313 15.143 1.00 85.25 161 ARG A C 1
ATOM 1355 O O . ARG A 1 161 ? -11.866 11.653 14.480 1.00 85.25 161 ARG A O 1
ATOM 1362 N N . PRO A 1 162 ? -12.272 13.100 16.158 1.00 84.75 162 PRO A N 1
ATOM 1363 C CA . PRO A 1 162 ? -10.918 13.031 16.688 1.00 84.75 162 PRO A CA 1
ATOM 1364 C C . PRO A 1 162 ? -10.520 11.592 17.046 1.00 84.75 162 PRO A C 1
ATOM 1366 O O . PRO A 1 162 ? -11.358 10.820 17.505 1.00 84.75 162 PRO A O 1
ATOM 1369 N N . ASP A 1 163 ? -9.248 11.254 16.830 1.00 84.88 163 ASP A N 1
ATOM 1370 C CA . ASP A 1 163 ? -8.634 9.939 17.090 1.00 84.88 163 ASP A CA 1
ATOM 1371 C C . ASP A 1 163 ? -9.103 8.761 16.215 1.00 84.88 163 ASP A C 1
ATOM 1373 O O . ASP A 1 163 ? -8.533 7.668 16.307 1.00 84.88 163 ASP A O 1
ATOM 1377 N N . ASP A 1 164 ? -10.077 8.958 15.323 1.00 90.19 164 ASP A N 1
ATOM 1378 C CA . ASP A 1 164 ? -10.425 7.938 14.333 1.00 90.19 164 ASP A CA 1
ATOM 1379 C C . ASP A 1 164 ? -9.240 7.674 13.384 1.00 90.19 164 ASP A C 1
ATOM 1381 O O . ASP A 1 164 ? -8.456 8.574 13.069 1.00 90.19 164 ASP A O 1
ATOM 1385 N N . LYS A 1 165 ? -9.100 6.438 12.890 1.00 93.00 165 LYS A N 1
ATOM 1386 C CA . LYS A 1 165 ? -8.067 6.082 11.904 1.00 93.00 165 LYS A CA 1
ATOM 1387 C C . LYS A 1 165 ? -8.692 5.864 10.536 1.00 93.00 165 LYS A C 1
ATOM 1389 O O . LYS A 1 165 ? -9.442 4.910 10.334 1.00 93.00 165 LYS A O 1
ATOM 1394 N N . LEU A 1 166 ? -8.343 6.718 9.582 1.00 93.44 166 LEU A N 1
ATOM 1395 C CA . LEU A 1 166 ? -8.781 6.593 8.193 1.00 93.44 166 LEU A CA 1
ATOM 1396 C C . LEU A 1 166 ? -7.776 5.748 7.403 1.00 93.44 166 LEU A C 1
ATOM 1398 O O . LEU A 1 166 ? -6.583 6.045 7.420 1.00 93.44 166 LEU A O 1
ATOM 1402 N N . PHE A 1 167 ? -8.225 4.712 6.694 1.00 94.12 167 PHE A N 1
ATOM 1403 C CA . PHE A 1 167 ? -7.338 3.824 5.932 1.00 94.12 167 PHE A CA 1
ATOM 1404 C C . PHE A 1 167 ? -8.032 3.222 4.704 1.00 94.12 167 PHE A C 1
ATOM 1406 O O . PHE A 1 167 ? -9.257 3.174 4.628 1.00 94.12 167 PHE A O 1
ATOM 1413 N N . TYR A 1 168 ? -7.255 2.745 3.729 1.00 94.19 168 TYR A N 1
ATOM 1414 C CA . TYR A 1 168 ? -7.806 2.017 2.584 1.00 94.19 168 TYR A CA 1
ATOM 1415 C C . TYR A 1 168 ? -7.889 0.522 2.869 1.00 94.19 168 TYR A C 1
ATOM 1417 O O . TYR A 1 168 ? -7.001 -0.049 3.510 1.00 94.19 168 TYR A O 1
ATOM 1425 N N . SER A 1 169 ? -8.920 -0.130 2.338 1.00 94.19 169 SER A N 1
ATOM 1426 C CA . SER A 1 169 ? -9.109 -1.570 2.473 1.00 94.19 169 SER A CA 1
ATOM 1427 C C . SER A 1 169 ? -9.265 -2.284 1.136 1.00 94.19 169 SER A C 1
ATOM 1429 O O . SER A 1 169 ? -9.501 -1.677 0.088 1.00 94.19 169 SER A O 1
ATOM 1431 N N . PHE A 1 170 ? -9.108 -3.606 1.163 1.00 91.81 170 PHE A N 1
ATOM 1432 C CA . PHE A 1 170 ? -9.420 -4.442 0.021 1.00 91.81 170 PHE A CA 1
ATOM 1433 C C . PHE A 1 170 ? -10.030 -5.793 0.399 1.00 91.81 170 PHE A C 1
ATOM 1435 O O . PHE A 1 170 ? -9.805 -6.342 1.475 1.00 91.81 170 PHE A O 1
ATOM 1442 N N . LYS A 1 171 ? -10.762 -6.362 -0.562 1.00 88.88 171 LYS A N 1
ATOM 1443 C CA . LYS A 1 171 ? -11.241 -7.748 -0.581 1.00 88.88 171 LYS A CA 1
ATOM 1444 C C . LYS A 1 171 ? -10.409 -8.553 -1.575 1.00 88.88 171 LYS A C 1
ATOM 1446 O O . LYS A 1 171 ? -9.855 -7.998 -2.518 1.00 88.88 171 LYS A O 1
ATOM 1451 N N . ASN A 1 172 ? -10.389 -9.880 -1.465 1.00 82.75 172 ASN A N 1
ATOM 1452 C CA . ASN A 1 172 ? -9.637 -10.732 -2.404 1.00 82.75 172 ASN A CA 1
ATOM 1453 C C . ASN A 1 172 ? -9.981 -10.503 -3.892 1.00 82.75 172 ASN A C 1
ATOM 1455 O O . ASN A 1 172 ? -9.121 -10.670 -4.758 1.00 82.75 172 ASN A O 1
ATOM 1459 N N . VAL A 1 173 ? -11.213 -10.089 -4.208 1.00 76.06 173 VAL A N 1
ATOM 1460 C CA . VAL A 1 173 ? -11.615 -9.735 -5.582 1.00 76.06 173 VAL A CA 1
ATOM 1461 C C . VAL A 1 173 ? -10.854 -8.513 -6.121 1.00 76.06 173 VAL A C 1
ATOM 1463 O O . VAL A 1 173 ? -10.490 -8.490 -7.295 1.00 76.06 173 VAL A O 1
ATOM 1466 N N . HIS A 1 174 ? -10.508 -7.559 -5.255 1.00 80.50 174 HIS A N 1
ATOM 1467 C CA . HIS A 1 174 ? -9.744 -6.353 -5.592 1.00 80.50 174 HIS A CA 1
ATOM 1468 C C . HIS A 1 174 ? -8.306 -6.681 -5.985 1.00 80.50 174 HIS A C 1
ATOM 1470 O O . HIS A 1 174 ? -7.768 -6.064 -6.894 1.00 80.50 174 HIS A O 1
ATOM 1476 N N . LEU A 1 175 ? -7.697 -7.710 -5.383 1.00 83.06 175 LEU A N 1
ATOM 1477 C CA . LEU A 1 175 ? -6.342 -8.149 -5.739 1.00 83.06 175 LEU A CA 1
ATOM 1478 C C . LEU A 1 175 ? -6.243 -8.673 -7.175 1.00 83.06 175 LEU A C 1
ATOM 1480 O O . LEU A 1 175 ? -5.197 -8.539 -7.805 1.00 83.06 175 LEU A O 1
ATOM 1484 N N . ARG A 1 176 ? -7.311 -9.305 -7.680 1.00 74.56 176 ARG A N 1
ATOM 1485 C CA . ARG A 1 176 ? -7.357 -9.815 -9.059 1.00 74.56 176 ARG A CA 1
ATOM 1486 C C . ARG A 1 176 ? -7.505 -8.680 -10.066 1.00 74.56 176 ARG A C 1
ATOM 1488 O O . ARG A 1 176 ? -6.885 -8.729 -11.121 1.00 74.56 176 ARG A O 1
ATOM 1495 N N . ALA A 1 177 ? -8.320 -7.689 -9.722 1.00 71.62 177 ALA A N 1
ATOM 1496 C CA . ALA A 1 177 ? -8.572 -6.520 -10.553 1.00 71.62 177 ALA A CA 1
ATOM 1497 C C . ALA A 1 177 ? -7.526 -5.404 -10.358 1.00 71.62 177 ALA A C 1
ATOM 1499 O O . ALA A 1 177 ? -7.484 -4.464 -11.133 1.00 71.62 177 ALA A O 1
ATOM 1500 N N . GLU A 1 178 ? -6.678 -5.463 -9.331 1.00 78.00 178 GLU A N 1
ATOM 1501 C CA . GLU A 1 178 ? -5.767 -4.362 -8.970 1.00 78.00 178 GLU A CA 1
ATOM 1502 C C . GLU A 1 178 ? -6.520 -3.023 -8.780 1.00 78.00 178 GLU A C 1
ATOM 1504 O O . GLU A 1 178 ? -5.993 -1.938 -9.038 1.00 78.00 178 GLU A O 1
ATOM 1509 N N . TYR A 1 179 ? -7.774 -3.117 -8.324 1.00 80.31 179 TYR A N 1
ATOM 1510 C CA . TYR A 1 179 ? -8.699 -2.008 -8.117 1.00 80.31 179 TYR A CA 1
ATOM 1511 C C . TYR A 1 179 ? -9.049 -1.914 -6.648 1.00 80.31 179 TYR A C 1
ATOM 1513 O O . TYR A 1 179 ? -9.642 -2.836 -6.095 1.00 80.31 179 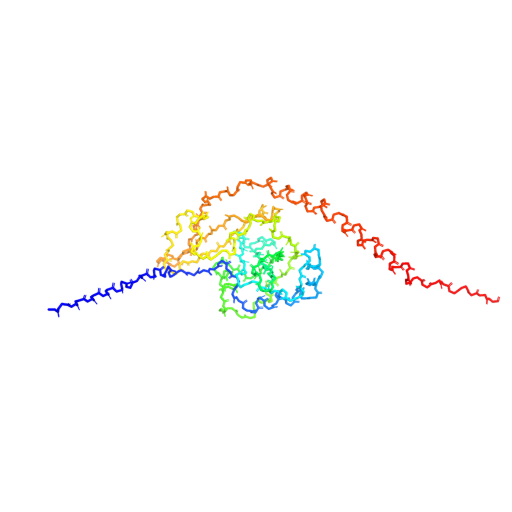TYR A O 1
ATOM 1521 N N . PHE A 1 180 ? -8.666 -0.809 -6.031 1.00 84.06 180 PHE A N 1
ATOM 1522 C CA . PHE A 1 180 ? -8.902 -0.551 -4.624 1.00 84.06 180 PHE A CA 1
ATOM 1523 C C . PHE A 1 180 ? -9.855 0.629 -4.576 1.00 84.06 180 PHE A C 1
ATOM 1525 O O . PHE A 1 180 ? -9.510 1.670 -5.122 1.00 84.06 180 PHE A O 1
ATOM 1532 N N . ASP A 1 181 ? -11.044 0.463 -4.009 1.00 77.19 181 ASP A N 1
ATOM 1533 C CA . ASP A 1 181 ? -12.127 1.464 -3.964 1.00 77.19 181 ASP A CA 1
ATOM 1534 C C . ASP A 1 181 ? -12.731 1.641 -2.566 1.00 77.19 181 ASP A C 1
ATOM 1536 O O . ASP A 1 181 ? -13.614 2.474 -2.370 1.00 77.19 181 ASP A O 1
ATOM 1540 N N . LEU A 1 182 ? -12.242 0.883 -1.582 1.00 84.62 182 LEU A N 1
ATOM 1541 C CA . LEU A 1 182 ? -12.732 0.937 -0.213 1.00 84.62 182 LEU A CA 1
ATOM 1542 C C . LEU A 1 182 ? -11.841 1.833 0.637 1.00 84.62 182 LEU A C 1
ATOM 1544 O O . LEU A 1 182 ? -10.645 1.579 0.805 1.00 84.62 182 LEU A O 1
ATOM 1548 N N . ILE A 1 183 ? -12.459 2.844 1.236 1.00 88.31 183 ILE A N 1
ATOM 1549 C CA . ILE A 1 183 ? -11.889 3.604 2.341 1.00 88.31 183 ILE A CA 1
ATOM 1550 C C . ILE A 1 183 ? -12.746 3.358 3.582 1.00 88.31 183 ILE A C 1
ATOM 1552 O O . ILE A 1 183 ? -13.979 3.392 3.531 1.00 88.31 183 ILE A O 1
ATOM 1556 N N . LEU A 1 184 ? -12.076 3.046 4.683 1.00 90.81 184 LEU A N 1
ATOM 1557 C CA . LEU A 1 184 ? -12.687 2.668 5.943 1.00 90.81 184 LEU A CA 1
ATOM 1558 C C . LEU A 1 184 ? -12.219 3.605 7.052 1.00 90.81 184 LEU A C 1
ATOM 1560 O O . LEU A 1 184 ? -11.084 4.088 7.048 1.00 90.81 184 LEU A O 1
ATOM 1564 N N . LEU A 1 185 ? -13.100 3.812 8.019 1.00 91.75 185 LEU A N 1
ATOM 1565 C CA . LEU A 1 185 ? -12.832 4.524 9.254 1.00 91.75 185 LEU A CA 1
ATOM 1566 C C . LEU A 1 185 ? -12.838 3.528 10.408 1.00 91.75 185 LEU A C 1
ATOM 1568 O O . LEU A 1 185 ? -13.829 2.831 10.612 1.00 91.75 185 LEU A O 1
ATOM 1572 N N . LEU A 1 186 ? -11.741 3.456 11.154 1.00 91.56 186 LEU A N 1
ATOM 1573 C CA . LEU A 1 186 ? -11.666 2.718 12.409 1.00 91.56 186 LEU A CA 1
ATOM 1574 C C . LEU A 1 186 ? -11.867 3.694 13.568 1.00 91.56 186 LEU A C 1
ATOM 1576 O O . LEU A 1 186 ? -10.999 4.524 13.836 1.00 91.56 186 LEU A O 1
ATOM 1580 N N . SER A 1 187 ? -12.983 3.549 14.269 1.00 89.00 187 SER A N 1
ATOM 1581 C CA . SER A 1 187 ? -13.322 4.332 15.450 1.00 89.00 187 SER A CA 1
ATOM 1582 C C . SER A 1 187 ? -13.130 3.543 16.733 1.00 89.00 187 SER A C 1
ATOM 1584 O O . SER A 1 187 ? -13.463 2.357 16.804 1.00 89.00 187 SER A O 1
ATOM 1586 N N . LYS A 1 188 ? -12.679 4.234 17.781 1.00 86.12 188 LYS A N 1
ATOM 1587 C CA . LYS A 1 188 ? -12.634 3.697 19.141 1.00 86.12 188 LYS A CA 1
ATOM 1588 C C . LYS A 1 188 ? -13.800 4.247 19.960 1.00 86.12 188 LYS A C 1
ATOM 1590 O O . LYS A 1 188 ? -13.957 5.455 20.105 1.00 86.12 188 LYS A O 1
ATOM 1595 N N . ASN A 1 189 ? -14.626 3.356 20.490 1.00 82.38 189 ASN A N 1
ATOM 1596 C CA . ASN A 1 189 ? -15.769 3.716 21.320 1.00 82.38 189 ASN A CA 1
ATOM 1597 C C . ASN A 1 189 ? -15.348 4.008 22.768 1.00 82.38 189 ASN A C 1
ATOM 1599 O O . ASN A 1 189 ? -14.232 3.700 23.194 1.00 82.38 189 ASN A O 1
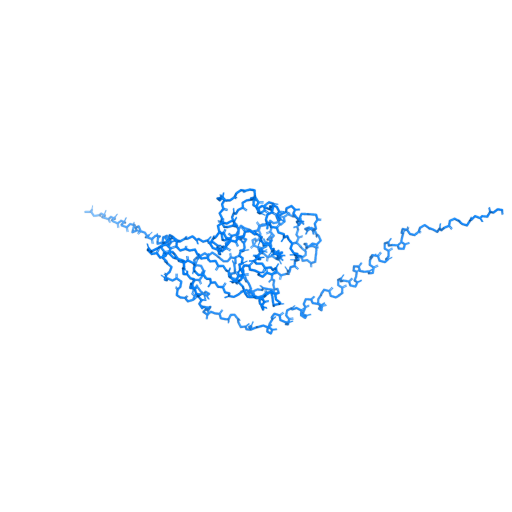ATOM 1603 N N . THR A 1 190 ? -16.269 4.572 23.554 1.00 82.62 190 THR A N 1
ATOM 1604 C CA . THR A 1 190 ? -16.053 4.912 24.973 1.00 82.62 190 THR A CA 1
ATOM 1605 C C . THR A 1 190 ? -15.713 3.701 25.844 1.00 82.62 190 THR A C 1
ATOM 1607 O O . THR A 1 190 ? -15.043 3.841 26.861 1.00 82.62 190 THR A O 1
ATOM 1610 N N . ASP A 1 191 ? -16.152 2.509 25.445 1.00 84.19 191 ASP A N 1
ATOM 1611 C CA . ASP A 1 191 ? -15.867 1.229 26.101 1.00 84.19 191 ASP A CA 1
ATOM 1612 C C . ASP A 1 191 ? -14.557 0.572 25.616 1.00 84.19 191 ASP A C 1
ATOM 1614 O O . ASP A 1 191 ? -14.264 -0.567 25.971 1.00 84.19 191 ASP A O 1
ATOM 1618 N N . ASN A 1 192 ? -13.749 1.288 24.826 1.00 79.56 192 ASN A N 1
ATOM 1619 C CA . ASN A 1 192 ? -12.563 0.802 24.115 1.00 79.56 192 ASN A CA 1
ATOM 1620 C C . ASN A 1 192 ? -12.827 -0.235 23.011 1.00 79.56 192 ASN A C 1
ATOM 1622 O O . ASN A 1 192 ? -11.856 -0.759 22.460 1.00 79.56 192 ASN A O 1
ATOM 1626 N N . SER A 1 193 ? -14.082 -0.521 22.654 1.00 84.44 193 SER A N 1
ATOM 1627 C CA . SER A 1 193 ? -14.373 -1.358 21.489 1.00 84.44 193 SER A CA 1
ATOM 1628 C C . SER A 1 193 ? -14.013 -0.634 20.187 1.00 84.44 193 SER A C 1
ATOM 1630 O O . SER A 1 193 ? -14.056 0.596 20.101 1.00 84.44 193 SER A O 1
ATOM 1632 N N . GLU A 1 194 ? -13.632 -1.400 19.168 1.00 85.81 194 GLU A N 1
ATOM 1633 C CA . GLU A 1 194 ? -13.308 -0.882 17.839 1.00 85.81 194 GLU A CA 1
ATOM 1634 C C . GLU A 1 194 ? -14.490 -1.097 16.888 1.00 85.81 194 GLU A C 1
ATOM 1636 O O . GLU A 1 194 ? -15.062 -2.187 16.826 1.00 85.81 194 GLU A O 1
ATOM 1641 N N . THR A 1 195 ? -14.849 -0.064 16.126 1.00 89.31 195 THR A N 1
ATOM 1642 C CA . THR A 1 195 ? -15.878 -0.130 15.079 1.00 89.31 195 THR A CA 1
ATOM 1643 C C . THR A 1 195 ? -15.298 0.309 13.748 1.00 89.31 195 THR A C 1
ATOM 1645 O O . THR A 1 195 ? -14.488 1.230 13.688 1.00 89.31 195 THR A O 1
ATOM 1648 N N . ILE A 1 196 ? -15.693 -0.377 12.676 1.00 89.25 196 ILE A N 1
ATOM 1649 C CA . ILE A 1 196 ? -15.246 -0.071 11.319 1.00 89.25 196 ILE A CA 1
ATOM 1650 C C . ILE A 1 196 ? -16.444 0.416 10.515 1.00 89.25 196 ILE A C 1
ATOM 1652 O O . ILE A 1 196 ? -17.400 -0.332 10.308 1.00 89.25 196 ILE A O 1
ATOM 1656 N N . GLN A 1 197 ? -16.369 1.653 10.040 1.00 88.81 197 GLN A N 1
ATOM 1657 C CA . GLN A 1 197 ? -17.329 2.240 9.114 1.00 88.81 197 GLN A CA 1
ATOM 1658 C C . GLN A 1 197 ? -16.741 2.256 7.703 1.00 88.81 197 GLN A C 1
ATOM 1660 O O . GLN A 1 197 ? -15.548 2.478 7.510 1.00 88.81 197 GLN A O 1
ATOM 1665 N N . THR A 1 198 ? -17.582 2.003 6.702 1.00 87.81 198 THR A N 1
ATOM 1666 C CA . THR A 1 198 ? -17.207 2.095 5.286 1.00 87.81 198 THR A CA 1
ATOM 1667 C C . THR A 1 198 ? -17.743 3.389 4.704 1.00 87.81 198 THR A C 1
ATOM 1669 O O . THR A 1 198 ? -18.939 3.645 4.827 1.00 87.81 198 THR A O 1
ATOM 1672 N N . PHE A 1 199 ? -16.896 4.166 4.029 1.00 84.44 199 PHE A N 1
ATOM 1673 C CA . PHE A 1 199 ? -17.372 5.312 3.261 1.00 84.44 199 PHE A CA 1
ATOM 1674 C C . PHE A 1 199 ? -17.680 4.921 1.820 1.00 84.44 199 PHE A C 1
ATOM 1676 O O . PHE A 1 199 ? -16.977 4.126 1.193 1.00 84.44 199 PHE A O 1
ATOM 1683 N N . ILE A 1 200 ? -18.749 5.509 1.288 1.00 74.00 200 ILE A N 1
ATOM 1684 C CA . ILE A 1 200 ? -19.221 5.255 -0.072 1.00 74.00 200 ILE A CA 1
ATOM 1685 C C . ILE A 1 200 ? -18.565 6.255 -1.024 1.00 74.00 200 ILE A C 1
ATOM 1687 O O . ILE A 1 200 ? -18.581 7.464 -0.784 1.00 74.00 200 ILE A O 1
ATOM 1691 N N . GLN A 1 201 ? -18.026 5.759 -2.137 1.00 75.50 201 GLN A N 1
ATOM 1692 C CA . GLN A 1 201 ? -17.441 6.606 -3.172 1.00 75.50 201 GLN A CA 1
ATOM 1693 C C . GLN A 1 201 ? -18.526 7.454 -3.879 1.00 75.50 201 GLN A C 1
ATOM 1695 O O . GLN A 1 201 ? -19.553 6.928 -4.309 1.00 75.50 201 GLN A O 1
ATOM 1700 N N . VAL A 1 202 ? -18.317 8.772 -3.994 1.00 66.25 202 VAL A N 1
ATOM 1701 C CA . VAL A 1 202 ? -19.259 9.751 -4.588 1.00 66.25 202 VAL A CA 1
ATOM 1702 C C . VAL A 1 202 ? -19.200 9.700 -6.108 1.00 66.25 202 VAL A C 1
ATOM 1704 O O . VAL A 1 202 ? -20.225 9.690 -6.787 1.00 66.25 202 VAL A O 1
ATOM 1707 N N . LEU A 1 203 ? -17.976 9.687 -6.631 1.00 60.97 203 LEU A N 1
ATOM 1708 C CA . LEU A 1 203 ? -17.666 9.642 -8.046 1.00 60.97 203 LEU A CA 1
ATOM 1709 C C . LEU A 1 203 ? -17.161 8.236 -8.360 1.00 60.97 203 LEU A C 1
ATOM 1711 O O . LEU A 1 203 ? -15.963 7.977 -8.219 1.00 60.97 203 LEU A O 1
ATOM 1715 N N . PRO A 1 204 ? -18.030 7.319 -8.823 1.00 53.16 204 PRO A N 1
ATOM 1716 C CA . PRO A 1 204 ? -17.539 6.209 -9.609 1.00 53.16 204 PRO A CA 1
ATOM 1717 C C . PRO A 1 204 ? -16.964 6.843 -10.876 1.00 53.16 204 PRO A C 1
ATOM 1719 O O . PRO A 1 204 ? -17.705 7.173 -11.804 1.00 53.16 204 PRO A O 1
ATOM 1722 N N . LEU A 1 205 ? -15.650 7.093 -10.901 1.00 52.59 205 LEU A N 1
ATOM 1723 C CA . LEU A 1 205 ? -14.946 7.364 -12.151 1.00 52.59 205 LEU A CA 1
ATOM 1724 C C . LEU A 1 205 ? -15.444 6.316 -13.151 1.00 52.59 205 LEU A C 1
ATOM 1726 O O . LEU A 1 205 ? -15.431 5.119 -12.860 1.00 52.59 205 LEU A O 1
ATOM 1730 N N . GLN A 1 206 ? -16.014 6.788 -14.258 1.00 44.50 206 GLN A N 1
ATOM 1731 C CA . GLN A 1 206 ? -16.720 5.968 -15.235 1.00 44.50 206 GLN A CA 1
ATOM 1732 C C . GLN A 1 206 ? -15.950 4.665 -15.536 1.00 44.50 206 GLN A C 1
ATOM 1734 O O . GLN A 1 206 ? -14.808 4.704 -15.985 1.00 44.50 206 GLN A O 1
ATOM 1739 N N . GLY A 1 207 ? -16.604 3.518 -15.300 1.00 48.38 207 GLY A N 1
ATOM 1740 C CA . GLY A 1 207 ? -16.102 2.171 -15.608 1.00 48.38 207 GLY A CA 1
ATOM 1741 C C . GLY A 1 207 ? -15.322 1.540 -14.451 1.00 48.38 207 GLY A C 1
ATOM 1742 O O . GLY A 1 207 ? -14.115 1.698 -14.342 1.00 48.38 207 GLY A O 1
ATOM 1743 N N . LYS A 1 208 ? -15.995 0.881 -13.498 1.00 64.44 208 LYS A N 1
ATOM 1744 C CA . LYS A 1 208 ? -16.291 -0.573 -13.476 1.00 64.44 208 LYS A CA 1
ATOM 1745 C C . LYS A 1 208 ? -15.093 -1.477 -13.857 1.00 64.44 208 LYS A C 1
ATOM 1747 O O . LYS A 1 208 ? -14.370 -1.141 -14.789 1.00 64.44 208 LYS A O 1
ATOM 1752 N N . PRO A 1 209 ? -14.967 -2.678 -13.248 1.00 57.22 209 PRO A N 1
ATOM 1753 C CA . PRO A 1 209 ? -13.976 -3.725 -13.569 1.00 57.22 209 PRO A CA 1
ATOM 1754 C C . PRO A 1 209 ? -13.634 -3.917 -15.057 1.00 57.22 209 PRO A C 1
ATOM 1756 O O . PRO A 1 209 ? -12.515 -4.283 -15.389 1.00 57.22 209 PRO A O 1
ATOM 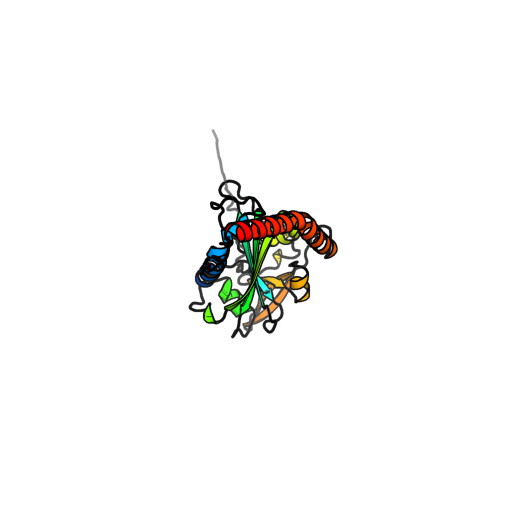1759 N N . LEU A 1 210 ? -14.568 -3.609 -15.958 1.00 64.19 210 LEU A N 1
ATOM 1760 C CA . LEU A 1 210 ? -14.358 -3.586 -17.402 1.00 64.19 210 LEU A CA 1
ATOM 1761 C C . LEU A 1 210 ? -13.209 -2.665 -17.859 1.00 64.19 210 LEU A C 1
ATOM 1763 O O . LEU A 1 210 ? -12.427 -3.067 -18.708 1.00 64.19 210 LEU A O 1
ATOM 1767 N N . MET A 1 211 ? -13.068 -1.449 -17.319 1.00 65.81 211 MET A N 1
ATOM 1768 C CA . MET A 1 211 ? -11.978 -0.542 -17.727 1.00 65.81 211 MET A CA 1
ATOM 1769 C C . MET A 1 211 ? -10.611 -1.039 -17.260 1.00 65.81 211 MET A C 1
ATOM 1771 O O . MET A 1 211 ? -9.613 -0.835 -17.947 1.00 65.81 211 MET A O 1
ATOM 1775 N N . ILE A 1 212 ? -10.577 -1.728 -16.121 1.00 66.06 212 ILE A N 1
ATOM 1776 C CA . ILE A 1 212 ? -9.398 -2.434 -15.618 1.00 66.06 212 ILE A CA 1
ATOM 1777 C C . ILE A 1 212 ? -9.051 -3.610 -16.532 1.00 66.06 212 ILE A C 1
ATOM 1779 O O . ILE A 1 212 ? -7.905 -3.781 -16.931 1.00 66.06 212 ILE A O 1
ATOM 1783 N N . GLU A 1 213 ? -10.038 -4.421 -16.903 1.00 68.56 213 GLU A N 1
ATOM 1784 C CA . GLU A 1 213 ? -9.817 -5.561 -17.789 1.00 68.56 213 GLU A CA 1
ATOM 1785 C C . GLU A 1 213 ? -9.335 -5.100 -19.174 1.00 68.56 213 GLU A C 1
ATOM 1787 O O . GLU A 1 213 ? -8.373 -5.640 -19.725 1.00 68.56 213 GLU A O 1
ATOM 1792 N N . LEU A 1 214 ? -9.919 -4.017 -19.694 1.00 71.31 214 LEU A N 1
ATOM 1793 C CA . LEU A 1 214 ? -9.463 -3.358 -20.914 1.00 71.31 214 LEU A CA 1
ATOM 1794 C C . LEU A 1 214 ? -8.057 -2.763 -20.763 1.00 71.31 214 LEU A C 1
ATOM 1796 O O . LEU A 1 214 ? -7.268 -2.861 -21.704 1.00 71.31 214 LEU A O 1
ATOM 1800 N N . SER A 1 215 ? -7.700 -2.194 -19.606 1.00 69.25 215 SER A N 1
ATOM 1801 C CA . SER A 1 215 ? -6.345 -1.682 -19.373 1.00 69.25 215 SER A CA 1
ATOM 1802 C C . SER A 1 215 ? -5.316 -2.811 -19.316 1.00 69.25 215 SER A C 1
ATOM 1804 O O . SER A 1 215 ? -4.238 -2.664 -19.888 1.00 69.25 215 SER A O 1
ATOM 1806 N N . HIS A 1 216 ? -5.660 -3.967 -18.739 1.00 70.88 216 HIS A N 1
ATOM 1807 C CA . HIS A 1 216 ? -4.821 -5.171 -18.742 1.00 70.88 216 HIS A CA 1
ATOM 1808 C C . HIS A 1 216 ? -4.615 -5.712 -20.157 1.00 70.88 216 HIS A C 1
ATOM 1810 O O . HIS A 1 216 ? -3.496 -6.071 -20.532 1.00 70.88 216 HIS A O 1
ATOM 1816 N N . ILE A 1 217 ? -5.680 -5.761 -20.962 1.00 76.19 217 ILE A N 1
ATOM 1817 C CA . ILE A 1 217 ? -5.603 -6.154 -22.374 1.00 76.19 217 ILE A CA 1
ATOM 1818 C C . ILE A 1 217 ? -4.710 -5.175 -23.138 1.00 76.19 217 ILE A C 1
ATOM 1820 O O . ILE A 1 217 ? -3.794 -5.597 -23.845 1.00 76.19 217 ILE A O 1
ATOM 1824 N N . TRP A 1 218 ? -4.918 -3.873 -22.951 1.00 71.88 218 TRP A N 1
ATOM 1825 C CA . TRP A 1 218 ? -4.125 -2.835 -23.600 1.00 71.88 218 TRP A CA 1
ATOM 1826 C C . TRP A 1 218 ? -2.652 -2.882 -23.173 1.00 71.88 218 TRP A C 1
ATOM 1828 O O . TRP A 1 218 ? -1.764 -2.800 -24.016 1.00 71.88 218 TRP A O 1
ATOM 1838 N N . GLU A 1 219 ? -2.362 -3.114 -21.891 1.00 71.50 219 GLU A N 1
ATOM 1839 C CA . GLU A 1 219 ? -1.004 -3.309 -21.372 1.00 71.50 219 GLU A CA 1
ATOM 1840 C C . GLU A 1 219 ? -0.327 -4.516 -22.019 1.00 71.50 219 GLU A C 1
ATOM 1842 O O . GLU A 1 219 ? 0.828 -4.420 -22.440 1.00 71.50 219 GLU A O 1
ATOM 1847 N N . ARG A 1 220 ? -1.045 -5.634 -22.171 1.00 72.38 220 ARG A N 1
ATOM 1848 C CA . ARG A 1 220 ? -0.535 -6.806 -22.893 1.00 72.38 220 ARG A CA 1
ATOM 1849 C C . ARG A 1 220 ? -0.227 -6.468 -24.345 1.00 72.38 220 ARG A C 1
ATOM 1851 O O . ARG A 1 220 ? 0.869 -6.788 -24.791 1.00 72.38 220 ARG A O 1
ATOM 1858 N N . ILE A 1 221 ? -1.136 -5.795 -25.051 1.00 75.56 221 ILE A N 1
ATOM 1859 C CA . ILE A 1 221 ? -0.955 -5.413 -26.459 1.00 75.56 221 ILE A CA 1
ATOM 1860 C C . ILE A 1 221 ? 0.240 -4.463 -26.614 1.00 75.56 221 ILE A C 1
ATOM 1862 O O . ILE A 1 221 ? 1.138 -4.732 -27.408 1.00 75.56 221 ILE A O 1
ATOM 1866 N N . CYS A 1 222 ? 0.316 -3.389 -25.825 1.00 69.81 222 CYS A N 1
ATOM 1867 C CA . CYS A 1 222 ? 1.390 -2.398 -25.923 1.00 69.81 222 CYS A CA 1
ATOM 1868 C C . CYS A 1 222 ? 2.757 -2.935 -25.477 1.00 69.81 222 CYS A C 1
ATOM 1870 O O . CYS A 1 222 ? 3.789 -2.504 -26.000 1.00 69.81 222 CYS A O 1
ATOM 1872 N N . ASN A 1 223 ? 2.796 -3.861 -24.514 1.00 66.06 223 ASN A N 1
ATOM 1873 C CA . ASN A 1 223 ? 4.048 -4.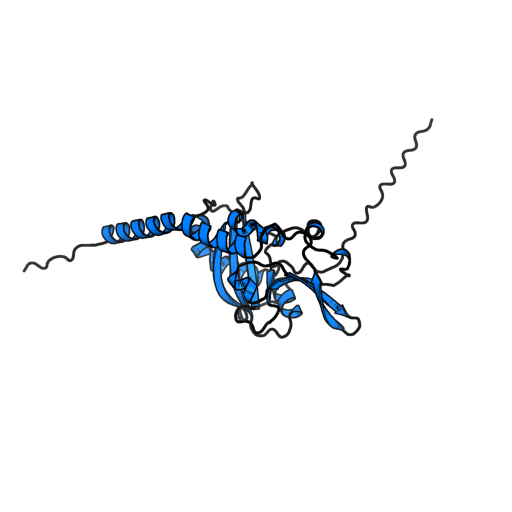453 -24.045 1.00 66.06 223 ASN A CA 1
ATOM 1874 C C . ASN A 1 223 ? 4.462 -5.702 -24.833 1.00 66.06 223 ASN A C 1
ATOM 1876 O O . ASN A 1 223 ? 5.615 -6.116 -24.711 1.00 66.06 223 ASN A O 1
ATOM 1880 N N . TYR A 1 224 ? 3.589 -6.287 -25.658 1.00 72.44 224 TYR A N 1
ATOM 1881 C CA . TYR A 1 224 ? 3.922 -7.457 -26.474 1.00 72.44 224 TYR A CA 1
ATOM 1882 C C . TYR A 1 224 ? 5.110 -7.197 -27.422 1.00 72.44 224 TYR A C 1
ATOM 1884 O O . TYR A 1 224 ? 6.081 -7.952 -27.343 1.00 72.44 224 TYR A O 1
ATOM 1892 N N . PRO A 1 225 ? 5.160 -6.096 -28.203 1.00 70.44 225 PRO A N 1
ATOM 1893 C CA . PRO A 1 225 ? 6.324 -5.782 -29.034 1.00 70.44 225 PRO A CA 1
ATOM 1894 C C . PRO A 1 225 ? 7.601 -5.568 -28.216 1.00 70.44 225 PRO A C 1
ATOM 1896 O O . PRO A 1 225 ? 8.672 -6.005 -28.623 1.00 70.44 225 PRO A O 1
ATOM 1899 N N . LYS A 1 226 ? 7.500 -4.943 -27.033 1.00 66.88 226 LYS A N 1
ATOM 1900 C CA . LYS A 1 226 ? 8.649 -4.724 -26.137 1.00 66.88 226 LYS A CA 1
ATOM 1901 C C . LYS A 1 226 ? 9.193 -6.044 -25.581 1.00 66.88 226 LYS A C 1
ATOM 1903 O O . LYS A 1 226 ? 10.407 -6.214 -25.525 1.00 66.88 226 LYS A O 1
ATOM 1908 N N . LYS A 1 227 ? 8.316 -6.984 -25.209 1.00 61.19 227 LYS A N 1
ATOM 1909 C CA . LYS A 1 227 ? 8.694 -8.336 -24.765 1.00 61.19 227 LYS A CA 1
ATOM 1910 C C . LYS A 1 227 ? 9.326 -9.148 -25.894 1.00 61.19 227 LYS A C 1
ATOM 1912 O O . LYS A 1 227 ? 10.364 -9.763 -25.678 1.00 61.19 227 LYS A O 1
ATOM 1917 N N . ILE A 1 228 ? 8.743 -9.105 -27.093 1.00 68.75 228 ILE A N 1
ATOM 1918 C CA . ILE A 1 228 ? 9.302 -9.736 -28.298 1.00 68.75 228 ILE A CA 1
ATOM 1919 C C . ILE A 1 228 ? 10.695 -9.166 -28.588 1.00 68.75 228 ILE A C 1
ATOM 1921 O O . ILE A 1 228 ? 11.640 -9.924 -28.774 1.00 68.75 228 ILE A O 1
ATOM 1925 N N . LEU A 1 229 ? 10.854 -7.841 -28.557 1.00 67.31 229 LEU A N 1
ATOM 1926 C CA . LEU A 1 229 ? 12.137 -7.187 -28.799 1.00 67.31 229 LEU A CA 1
ATOM 1927 C C . LEU A 1 229 ? 13.179 -7.557 -27.734 1.00 67.31 229 LEU A C 1
ATOM 1929 O O . LEU A 1 229 ? 14.323 -7.828 -28.081 1.00 67.31 229 LEU A O 1
ATOM 1933 N N . ALA A 1 230 ? 12.795 -7.624 -26.456 1.00 61.25 230 ALA A N 1
ATOM 1934 C CA . ALA A 1 230 ? 13.681 -8.073 -25.383 1.00 61.25 230 ALA A CA 1
ATOM 1935 C C . ALA A 1 230 ? 14.133 -9.534 -25.572 1.00 61.25 230 ALA A C 1
ATOM 1937 O O . ALA A 1 230 ? 15.321 -9.817 -25.442 1.00 61.25 230 ALA A O 1
ATOM 1938 N N . LEU A 1 231 ? 13.218 -10.436 -25.950 1.00 61.94 231 LEU A N 1
ATOM 1939 C CA . LEU A 1 231 ? 13.529 -11.838 -26.262 1.00 61.94 231 LEU A CA 1
ATOM 1940 C C . LEU A 1 231 ? 14.453 -11.967 -27.478 1.00 61.94 231 LEU A C 1
ATOM 1942 O O . LEU A 1 231 ? 15.401 -12.749 -27.453 1.00 61.94 231 LEU A O 1
ATOM 1946 N N . ILE A 1 232 ? 14.203 -11.183 -28.529 1.00 66.50 232 ILE A N 1
ATOM 1947 C CA . ILE A 1 232 ? 15.063 -11.119 -29.715 1.00 66.50 232 ILE A CA 1
ATOM 1948 C C . ILE A 1 232 ? 16.463 -10.660 -29.307 1.00 66.50 232 ILE A C 1
ATOM 1950 O O . ILE A 1 232 ? 17.435 -11.350 -29.603 1.00 66.50 232 ILE A O 1
ATOM 1954 N N . VAL A 1 233 ? 16.570 -9.544 -28.578 1.00 64.12 233 VAL A N 1
ATOM 1955 C CA . VAL A 1 233 ? 17.853 -9.019 -28.094 1.00 64.12 233 VAL A CA 1
ATOM 1956 C C . VAL A 1 233 ? 18.584 -10.079 -27.277 1.00 64.12 233 VAL A C 1
ATOM 1958 O O . VAL A 1 233 ? 19.722 -10.373 -27.612 1.00 64.12 233 VAL A O 1
ATOM 1961 N N . GLN A 1 234 ? 17.928 -10.718 -26.303 1.00 55.78 234 GLN A N 1
ATOM 1962 C CA . GLN A 1 234 ? 18.513 -11.771 -25.465 1.00 55.78 234 GLN A CA 1
ATOM 1963 C C . GLN A 1 234 ? 19.028 -12.964 -26.285 1.00 55.78 234 GLN A C 1
ATOM 1965 O O . GLN A 1 234 ? 20.133 -13.453 -26.041 1.00 55.78 234 GLN A O 1
ATOM 1970 N N . LYS A 1 235 ? 18.267 -13.406 -27.294 1.00 61.44 235 LYS A N 1
ATOM 1971 C CA . LYS A 1 235 ? 18.678 -14.487 -28.199 1.00 61.44 235 LYS A CA 1
ATOM 1972 C C . LYS A 1 235 ? 19.915 -14.084 -29.010 1.00 61.44 235 LYS A C 1
ATOM 1974 O O . LYS A 1 235 ? 20.858 -14.866 -29.118 1.00 61.44 235 LYS A O 1
ATOM 1979 N N . PHE A 1 236 ? 19.978 -12.844 -29.490 1.00 55.84 236 PHE A N 1
ATOM 1980 C CA . PHE A 1 236 ? 21.151 -12.325 -30.198 1.00 55.84 236 PHE A CA 1
ATOM 1981 C C . PHE A 1 236 ? 22.374 -12.104 -29.291 1.00 55.84 236 PHE A C 1
ATOM 1983 O O . PHE A 1 236 ? 23.493 -12.368 -29.730 1.00 55.84 236 PHE A O 1
ATOM 1990 N N . THR A 1 237 ? 22.210 -11.694 -28.027 1.00 55.12 237 THR A N 1
ATOM 1991 C CA . THR A 1 237 ? 23.331 -11.629 -27.070 1.00 55.12 237 THR A CA 1
ATOM 1992 C C . THR A 1 237 ? 23.850 -13.019 -26.713 1.00 55.12 237 THR A C 1
ATOM 1994 O O . THR A 1 237 ? 25.061 -13.202 -26.622 1.00 55.12 237 THR A O 1
ATOM 1997 N N . SER A 1 238 ? 22.966 -14.015 -26.574 1.00 54.25 238 SER A N 1
ATOM 1998 C CA . SER A 1 238 ? 23.375 -15.406 -26.329 1.00 54.25 238 SER A CA 1
ATOM 1999 C C . SER A 1 238 ? 24.166 -16.001 -27.500 1.00 54.25 238 SER A C 1
ATOM 2001 O O . SER A 1 238 ? 25.162 -16.682 -27.277 1.00 54.25 238 SER A O 1
ATOM 2003 N N . HIS A 1 239 ? 23.807 -15.658 -28.744 1.00 54.47 239 HIS A N 1
ATOM 2004 C CA . HIS A 1 239 ? 24.562 -16.068 -29.931 1.00 54.47 239 HIS A CA 1
ATOM 2005 C C . HIS A 1 239 ? 25.926 -15.375 -30.056 1.00 54.47 239 HIS A C 1
ATOM 2007 O O . HIS A 1 239 ? 26.866 -15.994 -30.543 1.00 54.47 239 HIS A O 1
ATOM 2013 N N . LYS A 1 240 ? 26.076 -14.126 -29.593 1.00 50.81 240 LYS A N 1
ATOM 2014 C CA . LYS A 1 240 ? 27.382 -13.435 -29.581 1.00 50.81 240 LYS A CA 1
ATOM 2015 C C . LYS A 1 240 ? 28.363 -13.991 -28.543 1.00 50.81 240 LYS A C 1
ATOM 2017 O O . LYS A 1 240 ? 29.564 -13.861 -28.739 1.00 50.81 240 LYS A O 1
ATOM 2022 N N . ASN A 1 241 ? 27.861 -14.614 -27.477 1.00 48.25 241 ASN A N 1
ATOM 2023 C CA . ASN A 1 241 ? 28.678 -15.248 -26.437 1.00 48.25 241 ASN A CA 1
ATOM 2024 C C . ASN A 1 241 ? 28.888 -16.756 -26.664 1.00 48.25 241 ASN A C 1
ATOM 2026 O O . ASN A 1 241 ? 29.442 -17.434 -25.801 1.00 48.25 241 ASN A O 1
ATOM 2030 N N . TYR A 1 242 ? 28.457 -17.293 -27.809 1.00 43.62 242 TYR A N 1
ATOM 2031 C CA . TYR A 1 242 ? 28.713 -18.680 -28.180 1.00 43.62 242 TYR A CA 1
ATOM 2032 C C . TYR A 1 242 ? 30.165 -18.811 -28.659 1.00 43.62 242 TYR A C 1
ATOM 2034 O O . TYR A 1 242 ? 30.490 -18.425 -29.781 1.00 43.62 242 TYR A O 1
ATOM 2042 N N . GLN A 1 243 ? 31.058 -19.324 -27.807 1.00 45.97 243 GLN A N 1
ATOM 2043 C CA . GLN A 1 243 ? 32.360 -19.792 -28.280 1.00 45.97 243 GLN A CA 1
ATOM 2044 C C . GLN A 1 243 ? 32.163 -21.156 -28.951 1.00 45.97 243 GLN A C 1
ATOM 2046 O O . GLN A 1 243 ? 31.617 -22.057 -28.309 1.00 45.97 243 GLN A O 1
ATOM 2051 N N . PRO A 1 244 ? 32.569 -21.331 -30.221 1.00 43.22 244 PRO A N 1
ATOM 2052 C CA . PRO A 1 244 ? 32.541 -22.645 -30.838 1.00 43.22 244 PRO A CA 1
ATOM 2053 C C . PRO A 1 244 ? 33.450 -23.575 -30.031 1.00 43.22 244 PRO A C 1
ATOM 2055 O O . PRO A 1 244 ? 34.564 -23.205 -29.653 1.00 43.22 244 PRO A O 1
ATOM 2058 N N . ILE A 1 245 ? 32.941 -24.771 -29.741 1.00 46.94 245 ILE A N 1
ATOM 2059 C CA . ILE A 1 245 ? 33.720 -25.862 -29.160 1.00 46.94 245 ILE A CA 1
ATOM 2060 C C . ILE A 1 245 ? 34.943 -26.038 -30.063 1.00 46.94 245 ILE A C 1
ATOM 2062 O O . ILE A 1 245 ? 34.788 -26.258 -31.263 1.00 46.94 245 ILE A O 1
ATOM 2066 N N . LYS A 1 246 ? 36.148 -25.869 -29.504 1.00 47.25 246 LYS A N 1
ATOM 2067 C CA . LYS A 1 246 ? 37.390 -26.186 -30.213 1.00 47.25 246 LYS A CA 1
ATOM 2068 C C . LYS A 1 246 ? 37.296 -27.644 -30.645 1.00 47.25 246 LYS A C 1
ATOM 2070 O O . LYS A 1 246 ? 37.251 -28.526 -29.790 1.00 47.25 246 LYS A O 1
ATOM 2075 N N . GLU A 1 247 ? 37.248 -27.876 -31.950 1.00 45.88 247 GLU A N 1
ATOM 2076 C CA . GLU A 1 247 ? 37.475 -29.201 -32.505 1.00 45.88 247 GLU A CA 1
ATOM 2077 C C . GLU A 1 247 ? 38.873 -29.644 -32.061 1.00 45.88 247 GLU A C 1
ATOM 2079 O O . GLU A 1 247 ? 39.880 -28.998 -32.363 1.00 45.88 247 GLU A O 1
ATOM 2084 N N . HIS A 1 248 ? 38.910 -30.699 -31.248 1.00 47.91 248 HIS A N 1
ATOM 2085 C CA . HIS A 1 248 ? 40.123 -31.454 -30.985 1.00 47.91 248 HIS A CA 1
ATOM 2086 C C . HIS A 1 248 ? 40.489 -32.165 -32.288 1.00 47.91 248 HIS A C 1
ATOM 2088 O O . HIS A 1 248 ? 39.878 -33.174 -32.628 1.00 47.91 248 HIS A O 1
ATOM 2094 N N . ASN A 1 249 ? 41.451 -31.604 -33.015 1.00 42.44 249 ASN A N 1
ATOM 2095 C CA . ASN A 1 249 ? 42.166 -32.329 -34.054 1.00 42.44 249 ASN A CA 1
ATOM 2096 C C . ASN A 1 249 ? 43.438 -32.897 -33.418 1.00 42.44 249 ASN A C 1
ATOM 2098 O O . ASN A 1 249 ? 44.331 -32.127 -33.051 1.00 42.44 249 ASN A O 1
ATOM 2102 N N . ASP A 1 250 ? 43.446 -34.220 -33.254 1.00 41.59 250 ASP A N 1
ATOM 2103 C CA . ASP A 1 250 ? 44.657 -35.043 -33.162 1.00 41.59 250 ASP A CA 1
ATOM 2104 C C . ASP A 1 250 ? 45.346 -35.128 -34.536 1.00 41.59 250 ASP A C 1
ATOM 2106 O O . ASP A 1 250 ? 44.623 -35.144 -35.565 1.00 41.59 250 ASP A O 1
#